Protein AF-A0A3E2D6Q9-F1 (afdb_monomer)

Mean predicted aligned error: 9.8 Å

Foldseek 3Di:
DDDDDDDDDDPPPPPVVVVVCPVVVLVVLLLVLQLVLLVVQDPDPVSSVLLNVQAAAAPVVDDPVPHDLSSQQRHWYWLVNLLVAQDLPRSSLVSLLVCLVVVVVVVVVVVVVVVVVVPDDDDQDSLNSLLLSLLVLLLQNLAPPRRTGGSNSLNSLLVLCLVFVQSLLLSVLSQLPSVCPPDDSVRSSCSSPDHDDPVSVVVSVVSVVVSLPPPPDQRPVVSLSSVLSSLSSSLSSCVVPVSSNVSSVVSSLVSCVSNVVDDPVVVPD

Structure (mmCIF, N/CA/C/O backbone):
data_AF-A0A3E2D6Q9-F1
#
_entry.id   AF-A0A3E2D6Q9-F1
#
loop_
_atom_site.group_PDB
_atom_site.id
_atom_site.type_symbol
_atom_site.label_atom_id
_atom_site.label_alt_id
_atom_site.label_comp_id
_atom_site.label_asym_id
_atom_site.label_entity_id
_atom_site.label_seq_id
_atom_site.pdbx_PDB_ins_code
_atom_site.Cartn_x
_atom_site.Cartn_y
_atom_site.Cartn_z
_atom_site.occupancy
_atom_site.B_iso_or_equiv
_atom_site.auth_seq_id
_atom_site.auth_comp_id
_atom_site.auth_asym_id
_atom_site.auth_atom_id
_atom_site.pdbx_PDB_model_num
ATOM 1 N N . MET A 1 1 ? 51.116 43.704 19.777 1.00 36.22 1 MET A N 1
ATOM 2 C CA . MET A 1 1 ? 49.953 43.153 19.053 1.00 36.22 1 MET A CA 1
ATOM 3 C C . MET A 1 1 ? 50.420 41.912 18.298 1.00 36.22 1 MET A C 1
ATOM 5 O O . MET A 1 1 ? 51.112 42.046 17.300 1.00 36.22 1 MET A O 1
ATOM 9 N N . LYS A 1 2 ? 50.178 40.716 18.846 1.00 28.53 2 LYS A N 1
ATOM 10 C CA . LYS A 1 2 ? 50.465 39.428 18.197 1.00 28.53 2 LYS A CA 1
ATOM 11 C C . LYS A 1 2 ? 49.167 38.630 18.225 1.00 28.53 2 LYS A C 1
ATOM 13 O O . LYS A 1 2 ? 48.655 38.334 19.298 1.00 28.53 2 LYS A O 1
ATOM 18 N N . THR A 1 3 ? 48.611 38.402 17.047 1.00 27.58 3 THR A N 1
ATOM 19 C CA . THR A 1 3 ? 47.376 37.662 16.801 1.00 27.58 3 THR A CA 1
ATOM 20 C C . THR A 1 3 ? 47.630 36.165 16.955 1.00 27.58 3 THR A C 1
ATOM 22 O O . THR A 1 3 ? 48.522 35.607 16.318 1.00 27.58 3 THR A O 1
ATOM 25 N N . LEU A 1 4 ? 46.843 35.523 17.818 1.00 29.78 4 LEU A N 1
ATOM 26 C CA . LEU A 1 4 ? 46.707 34.071 17.896 1.00 29.78 4 LEU A CA 1
ATOM 27 C C . LEU A 1 4 ? 45.942 33.599 16.651 1.00 29.78 4 LEU A C 1
ATOM 29 O O . LEU A 1 4 ? 44.787 33.972 16.456 1.00 29.78 4 LEU A O 1
ATOM 33 N N . LYS A 1 5 ? 46.594 32.805 15.795 1.00 30.52 5 LYS A N 1
ATOM 34 C CA . LYS A 1 5 ? 45.915 31.989 14.784 1.00 30.52 5 LYS A CA 1
ATOM 35 C C . LYS A 1 5 ? 45.401 30.734 15.487 1.00 30.52 5 LYS A C 1
ATOM 37 O O . LYS A 1 5 ? 46.201 29.906 15.906 1.00 30.52 5 LYS A O 1
ATOM 42 N N . ASN A 1 6 ? 44.083 30.621 15.630 1.00 30.83 6 ASN A N 1
ATOM 43 C CA . ASN A 1 6 ? 43.434 29.349 15.923 1.00 30.83 6 ASN A CA 1
ATOM 44 C C . ASN A 1 6 ? 43.491 28.495 14.654 1.00 30.83 6 ASN A C 1
ATOM 46 O O . ASN A 1 6 ? 42.846 28.816 13.658 1.00 30.83 6 ASN A O 1
ATOM 50 N N . GLU A 1 7 ? 44.274 27.425 14.692 1.00 32.22 7 GLU A N 1
ATOM 51 C CA . GLU A 1 7 ? 44.154 26.317 13.752 1.00 32.22 7 GLU A CA 1
ATOM 52 C C . GLU A 1 7 ? 42.929 25.497 14.169 1.00 32.22 7 GLU A C 1
ATOM 54 O O . GLU A 1 7 ? 42.947 24.791 15.180 1.00 32.22 7 GLU A O 1
ATOM 59 N N . SER A 1 8 ? 41.829 25.618 13.422 1.00 33.72 8 SER A N 1
ATOM 60 C CA . SER A 1 8 ? 40.736 24.655 13.515 1.00 33.72 8 SER A CA 1
ATOM 61 C C . SER A 1 8 ? 41.238 23.340 12.929 1.00 33.72 8 SER A C 1
ATOM 63 O O . SER A 1 8 ? 41.411 23.224 11.714 1.00 33.72 8 SER A O 1
ATOM 65 N N . LYS A 1 9 ? 41.496 22.354 13.791 1.00 34.59 9 LYS A N 1
ATOM 66 C CA . LYS A 1 9 ? 41.638 20.963 13.363 1.00 34.59 9 LYS A CA 1
ATOM 67 C C . LYS A 1 9 ? 40.377 20.592 12.588 1.00 34.59 9 LYS A C 1
ATOM 69 O O . LYS A 1 9 ? 39.285 20.638 13.151 1.00 34.59 9 LYS A O 1
ATOM 74 N N . GLY A 1 10 ? 40.548 20.285 11.304 1.00 30.31 10 GLY A N 1
ATOM 75 C CA . GLY A 1 10 ? 39.507 19.690 10.483 1.00 30.31 10 GLY A CA 1
ATOM 76 C C . GLY A 1 10 ? 39.010 18.437 11.186 1.00 30.31 10 GLY A C 1
ATOM 77 O O . GLY A 1 10 ? 39.781 17.517 11.451 1.00 30.31 10 GLY A O 1
ATOM 78 N N . CYS A 1 11 ? 37.741 18.457 11.570 1.00 29.69 11 CYS A N 1
ATOM 79 C CA . CYS A 1 11 ? 37.035 17.253 11.942 1.00 29.69 11 CYS A CA 1
ATOM 80 C C . CYS A 1 11 ? 36.718 16.566 10.613 1.00 29.69 11 CYS A C 1
ATOM 82 O O . CYS A 1 11 ? 35.805 16.986 9.906 1.00 29.69 11 CYS A O 1
ATOM 84 N N . GLU A 1 12 ? 37.547 15.600 10.219 1.00 34.47 12 GLU A N 1
ATOM 85 C CA . GLU A 1 12 ? 37.139 14.593 9.244 1.00 34.47 12 GLU A CA 1
ATOM 86 C C . GLU A 1 12 ? 35.968 13.847 9.884 1.00 34.47 12 GLU A C 1
ATOM 88 O O . GLU A 1 12 ? 36.144 13.004 10.765 1.00 34.47 12 GLU A O 1
ATOM 93 N N . ILE A 1 13 ? 34.753 14.257 9.521 1.00 38.53 13 ILE A N 1
ATOM 94 C CA . ILE A 1 13 ? 33.547 13.505 9.830 1.00 38.53 13 ILE A CA 1
ATOM 95 C C . ILE A 1 13 ? 33.666 12.237 8.992 1.00 38.53 13 ILE A C 1
ATOM 97 O O . ILE A 1 13 ? 33.524 12.271 7.773 1.00 38.53 13 ILE A O 1
ATOM 101 N N . ASN A 1 14 ? 34.018 11.138 9.652 1.00 31.75 14 ASN A N 1
ATOM 102 C CA . ASN A 1 14 ? 33.988 9.811 9.065 1.00 31.75 14 ASN A CA 1
ATOM 103 C C . ASN A 1 14 ? 32.571 9.556 8.522 1.00 31.75 14 ASN A C 1
ATOM 105 O O . ASN A 1 14 ? 31.624 9.414 9.295 1.00 31.75 14 ASN A O 1
ATOM 109 N N . GLU A 1 15 ? 32.436 9.464 7.198 1.00 36.34 15 GLU A N 1
ATOM 110 C CA . GLU A 1 15 ? 31.195 9.137 6.470 1.00 36.34 15 GLU A CA 1
ATOM 111 C C . GLU A 1 15 ? 30.591 7.773 6.865 1.00 36.34 15 GLU A C 1
ATOM 113 O O . GLU A 1 15 ? 29.492 7.419 6.450 1.00 36.34 15 GLU A O 1
ATOM 118 N N . THR A 1 16 ? 31.267 7.005 7.720 1.00 35.03 16 THR A N 1
ATOM 119 C CA . THR A 1 16 ? 30.798 5.720 8.238 1.00 35.03 16 THR A CA 1
ATOM 120 C C . THR A 1 16 ? 29.770 5.817 9.369 1.00 35.03 16 THR A C 1
ATOM 122 O O . THR A 1 16 ? 29.144 4.805 9.657 1.00 35.03 16 THR A O 1
ATOM 125 N N . GLN A 1 17 ? 29.525 6.988 9.975 1.00 29.48 17 GLN A N 1
ATOM 126 C CA . GLN A 1 17 ? 28.432 7.156 10.956 1.00 29.48 17 GLN A CA 1
ATOM 127 C C . GLN A 1 17 ? 27.068 7.498 10.330 1.00 29.48 17 GLN A C 1
ATOM 129 O O . GLN A 1 17 ? 26.053 7.417 11.011 1.00 29.48 17 GLN A O 1
ATOM 134 N N . PHE A 1 18 ? 27.013 7.840 9.039 1.00 30.62 18 PHE A N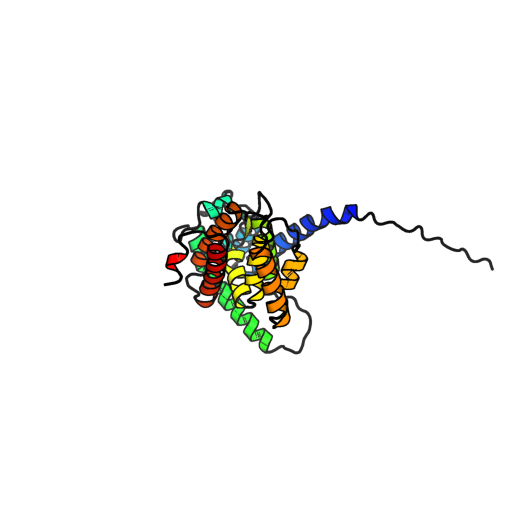 1
ATOM 135 C CA . PHE A 1 18 ? 25.779 8.302 8.385 1.00 30.62 18 PHE A CA 1
ATOM 136 C C . PHE A 1 18 ? 24.824 7.173 7.956 1.00 30.62 18 PHE A C 1
ATOM 138 O O . PHE A 1 18 ? 23.679 7.437 7.595 1.00 30.62 18 PHE A O 1
ATOM 145 N N . PHE A 1 19 ? 25.280 5.917 7.972 1.00 32.12 19 PHE A N 1
ATOM 146 C CA . PHE A 1 19 ? 24.473 4.774 7.534 1.00 32.12 19 PHE A CA 1
ATOM 147 C C . PHE A 1 19 ? 23.633 4.142 8.655 1.00 32.12 19 PHE A C 1
ATOM 149 O O . PHE A 1 19 ? 22.646 3.483 8.345 1.00 32.12 19 PHE A O 1
ATOM 156 N N . GLU A 1 20 ? 23.964 4.362 9.933 1.00 36.53 20 GLU A N 1
ATOM 157 C CA . GLU A 1 20 ? 23.196 3.808 11.065 1.00 36.53 20 GLU A CA 1
ATOM 158 C C . GLU A 1 20 ? 21.966 4.663 11.445 1.00 36.53 20 GLU A C 1
ATOM 160 O O . GLU A 1 20 ? 21.019 4.135 12.023 1.00 36.53 20 GLU A O 1
ATOM 165 N N . ASP A 1 21 ? 21.922 5.951 11.075 1.00 53.88 21 ASP A N 1
ATOM 166 C CA . ASP A 1 21 ? 20.859 6.879 11.516 1.00 53.88 21 ASP A CA 1
ATOM 167 C C . ASP A 1 21 ? 19.570 6.803 10.671 1.00 53.88 21 ASP A C 1
ATOM 169 O O . ASP A 1 21 ? 18.472 7.048 11.171 1.00 53.88 21 ASP A O 1
ATOM 173 N N . LYS A 1 22 ? 19.655 6.387 9.397 1.00 64.25 22 LYS A N 1
ATOM 174 C CA . LYS A 1 22 ? 18.489 6.377 8.487 1.00 64.25 22 LYS A CA 1
ATOM 175 C C . LYS A 1 22 ? 17.401 5.380 8.890 1.00 64.25 22 LYS A C 1
ATOM 177 O O . LYS A 1 22 ? 16.215 5.656 8.706 1.00 64.25 22 LYS A O 1
ATOM 182 N N . ASP A 1 23 ? 17.780 4.226 9.440 1.00 67.62 23 ASP A N 1
ATOM 183 C CA . ASP A 1 23 ? 16.809 3.242 9.931 1.00 67.62 23 ASP A CA 1
ATOM 184 C C . ASP A 1 23 ? 16.104 3.745 11.206 1.00 67.62 23 ASP A C 1
ATOM 186 O O . ASP A 1 23 ? 14.900 3.523 11.370 1.00 67.62 23 ASP A O 1
ATOM 190 N N . HIS A 1 24 ? 16.812 4.478 12.077 1.00 70.50 24 HIS A N 1
ATOM 191 C CA . HIS A 1 24 ? 16.209 5.106 13.253 1.00 70.50 24 HIS A CA 1
ATOM 192 C C . HIS A 1 24 ? 15.257 6.242 12.854 1.00 70.50 24 HIS A C 1
ATOM 194 O O . HIS A 1 24 ? 14.133 6.305 13.363 1.00 70.50 24 HIS A O 1
ATOM 200 N N . GLU A 1 25 ? 15.663 7.123 11.940 1.00 71.44 25 GLU A N 1
ATOM 201 C CA . GLU A 1 25 ? 14.811 8.199 11.423 1.00 71.44 25 GLU A CA 1
ATOM 202 C C . GLU A 1 25 ? 13.531 7.644 10.789 1.00 71.44 25 GLU A C 1
ATOM 204 O O . GLU A 1 25 ? 12.433 8.114 11.095 1.00 71.44 25 GLU A O 1
ATOM 209 N N . TYR A 1 26 ? 13.655 6.588 9.979 1.00 77.69 26 TYR A N 1
ATOM 210 C CA . TYR A 1 26 ? 12.513 5.885 9.403 1.00 77.69 26 TYR A CA 1
ATOM 211 C C . TYR A 1 26 ? 11.579 5.309 10.476 1.00 77.69 26 TYR A C 1
ATOM 213 O O . TYR A 1 26 ? 10.370 5.520 10.397 1.00 77.69 26 TYR A O 1
ATOM 221 N N . SER A 1 27 ? 12.118 4.608 11.482 1.00 78.62 27 SER A N 1
ATOM 222 C CA . SER A 1 27 ? 11.307 4.030 12.564 1.00 78.62 27 SER A CA 1
ATOM 223 C C . SER A 1 27 ? 10.528 5.112 13.309 1.00 78.62 27 SER A C 1
ATOM 225 O O . SER A 1 27 ? 9.321 4.987 13.501 1.00 78.62 27 SER A O 1
ATOM 227 N N . THR A 1 28 ? 11.193 6.218 13.653 1.00 80.69 28 THR A N 1
ATOM 228 C CA . THR A 1 28 ? 10.563 7.356 14.335 1.00 80.69 28 THR A CA 1
ATOM 229 C C . THR A 1 28 ? 9.468 7.987 13.473 1.00 80.69 28 THR A C 1
ATOM 231 O O . THR A 1 28 ? 8.377 8.281 13.962 1.00 80.69 28 THR A O 1
ATOM 234 N N . PHE A 1 29 ? 9.725 8.186 12.177 1.00 83.56 29 PHE A N 1
ATOM 235 C CA . PHE A 1 29 ? 8.743 8.761 11.258 1.00 83.56 29 PHE A CA 1
ATOM 236 C C . PHE A 1 29 ? 7.527 7.840 11.067 1.00 83.56 29 PHE A C 1
ATOM 238 O O . PHE A 1 29 ? 6.388 8.314 11.099 1.00 83.56 29 PHE A O 1
ATOM 245 N N . LYS A 1 30 ? 7.744 6.521 10.984 1.00 86.19 30 LYS A N 1
ATOM 246 C CA . LYS A 1 30 ? 6.675 5.516 10.935 1.00 86.19 30 LYS A CA 1
ATOM 247 C C . LYS A 1 30 ? 5.820 5.540 12.202 1.00 86.19 30 LYS A C 1
ATOM 249 O O . LYS A 1 30 ? 4.596 5.582 12.111 1.00 86.19 30 LYS A O 1
ATOM 254 N N . GLU A 1 31 ? 6.441 5.564 13.380 1.00 85.81 31 GLU A N 1
ATOM 255 C CA . GLU A 1 31 ? 5.738 5.643 14.667 1.00 85.81 31 GLU A CA 1
ATOM 256 C C . GLU A 1 31 ? 4.876 6.907 14.774 1.00 85.81 31 GLU A C 1
ATOM 258 O O . GLU A 1 31 ? 3.694 6.825 15.116 1.00 85.81 31 GLU A O 1
ATOM 263 N N . MET A 1 32 ? 5.432 8.070 14.421 1.00 85.69 32 MET A N 1
ATOM 264 C CA . MET A 1 32 ? 4.680 9.327 14.406 1.00 85.69 32 MET A CA 1
ATOM 265 C C . MET A 1 32 ? 3.517 9.287 13.412 1.00 85.69 32 MET A C 1
ATOM 267 O O . MET A 1 32 ? 2.417 9.724 13.748 1.00 85.69 32 MET A O 1
ATOM 271 N N . THR A 1 33 ? 3.728 8.722 12.220 1.00 86.44 33 THR A N 1
ATOM 272 C CA . THR A 1 33 ? 2.674 8.569 11.207 1.00 86.44 33 THR A CA 1
ATOM 273 C C . THR A 1 33 ? 1.563 7.641 11.699 1.00 86.44 33 THR A C 1
ATOM 275 O O . THR A 1 33 ? 0.387 7.949 11.525 1.00 86.44 33 THR A O 1
ATOM 278 N N . ASN A 1 34 ? 1.899 6.552 12.395 1.00 87.19 34 ASN A N 1
ATOM 279 C CA . ASN A 1 34 ? 0.911 5.641 12.973 1.00 87.19 34 ASN A CA 1
ATOM 280 C C . ASN A 1 34 ? 0.081 6.313 14.082 1.00 87.19 34 ASN A C 1
ATOM 282 O O . ASN A 1 34 ? -1.137 6.147 14.130 1.00 87.19 34 ASN A O 1
ATOM 286 N N . LEU A 1 35 ? 0.712 7.101 14.959 1.00 84.81 35 LEU A N 1
ATOM 287 C CA . LEU A 1 35 ? -0.001 7.877 15.984 1.00 84.81 35 LEU A CA 1
ATOM 288 C C . LEU A 1 35 ? -0.893 8.957 15.361 1.00 84.81 35 LEU A C 1
ATOM 290 O O . LEU A 1 35 ? -2.018 9.186 15.810 1.00 84.81 35 LEU A O 1
ATOM 294 N N . TYR A 1 36 ? -0.413 9.594 14.295 1.00 83.81 36 TYR A N 1
ATOM 295 C CA . TYR A 1 36 ? -1.195 10.557 13.537 1.00 83.81 36 TYR A CA 1
ATOM 296 C C . TYR A 1 36 ? -2.405 9.900 12.858 1.00 83.81 36 TYR A C 1
ATOM 298 O O . TYR A 1 36 ? -3.519 10.408 12.987 1.00 83.81 36 TYR A O 1
ATOM 306 N N . ALA A 1 37 ? -2.234 8.727 12.245 1.00 81.94 37 ALA A N 1
ATOM 307 C CA . ALA A 1 37 ? -3.335 7.922 11.717 1.00 81.94 37 ALA A CA 1
ATOM 308 C C . ALA A 1 37 ? -4.369 7.606 12.794 1.00 81.94 37 ALA A C 1
ATOM 310 O O . ALA A 1 37 ? -5.553 7.863 12.589 1.00 81.94 37 ALA A O 1
ATOM 311 N N . ALA A 1 38 ? -3.930 7.140 13.968 1.00 81.62 38 ALA A N 1
ATOM 312 C CA . ALA A 1 38 ? -4.824 6.905 15.096 1.00 81.62 38 ALA A CA 1
ATOM 313 C C . ALA A 1 38 ? -5.657 8.161 15.405 1.00 81.62 38 ALA A C 1
ATOM 315 O O . ALA A 1 38 ? -6.879 8.087 15.474 1.00 81.62 38 ALA A O 1
ATOM 316 N N . SER A 1 39 ? -5.033 9.340 15.483 1.00 79.50 39 SER A N 1
ATOM 317 C CA . SER A 1 39 ? -5.762 10.594 15.729 1.00 79.50 39 SER A CA 1
ATOM 318 C C . SER A 1 39 ? -6.780 10.969 14.644 1.00 79.50 39 SER A C 1
ATOM 320 O O . SER A 1 39 ? -7.790 11.592 14.959 1.00 79.50 39 SER A O 1
ATOM 322 N N . MET A 1 40 ? -6.538 10.598 13.381 1.00 77.38 40 MET A N 1
ATOM 323 C CA . MET A 1 40 ? -7.418 10.950 12.261 1.00 77.38 40 MET A CA 1
ATOM 324 C C . MET A 1 40 ? -8.621 10.020 12.121 1.00 77.38 40 MET A C 1
ATOM 326 O O . MET A 1 40 ? -9.632 10.424 11.544 1.00 77.38 40 MET A O 1
ATOM 330 N N . ILE A 1 41 ? -8.490 8.779 12.584 1.00 77.88 41 ILE A N 1
ATOM 331 C CA . ILE A 1 41 ? -9.490 7.719 12.405 1.00 77.88 41 ILE A CA 1
ATOM 332 C C . ILE A 1 41 ? -10.443 7.652 13.602 1.00 77.88 41 ILE A C 1
ATOM 334 O O . ILE A 1 41 ? -11.592 7.249 13.460 1.00 77.88 41 ILE A O 1
ATOM 338 N N . CYS A 1 42 ? -9.983 8.054 14.785 1.00 75.44 42 CYS A N 1
ATOM 339 C CA . CYS A 1 42 ? -10.756 7.880 16.006 1.00 75.44 42 CYS A CA 1
ATOM 340 C C . CYS A 1 42 ? -11.907 8.874 16.122 1.00 75.44 42 CYS A C 1
ATOM 342 O O . CYS A 1 42 ? -11.720 10.090 16.054 1.00 75.44 42 CYS A O 1
ATOM 344 N N . ASN A 1 43 ? -13.087 8.342 16.419 1.00 69.38 43 ASN A N 1
ATOM 345 C CA . ASN A 1 43 ? -14.290 9.113 16.704 1.00 69.38 43 ASN A CA 1
ATOM 346 C C . ASN A 1 43 ? -14.423 9.439 18.199 1.00 69.38 43 ASN A C 1
ATOM 348 O O . ASN A 1 43 ? -15.211 10.304 18.587 1.00 69.38 43 ASN A O 1
ATOM 352 N N . ASN A 1 44 ? -13.660 8.753 19.055 1.00 77.25 44 ASN A N 1
ATOM 353 C CA . ASN A 1 44 ? -13.627 8.973 20.497 1.00 77.25 44 ASN A CA 1
ATOM 354 C C . ASN A 1 44 ? -12.252 8.639 21.110 1.00 77.25 44 ASN A C 1
ATOM 356 O O . ASN A 1 44 ? -11.347 8.111 20.463 1.00 77.25 44 ASN A O 1
ATOM 360 N N . SER A 1 45 ? -12.090 8.964 22.395 1.00 73.81 45 SER A N 1
ATOM 361 C CA . SER A 1 45 ? -10.838 8.752 23.127 1.00 73.81 45 SER A CA 1
ATOM 362 C C . SER A 1 45 ? -10.500 7.280 23.387 1.00 73.81 45 SER A C 1
ATOM 364 O O . SER A 1 45 ? -9.326 6.961 23.563 1.00 73.81 45 SER A O 1
ATOM 366 N N . GLU A 1 46 ? -11.500 6.395 23.450 1.00 79.31 46 GLU A N 1
ATOM 367 C CA . GLU A 1 46 ? -11.289 4.963 23.705 1.00 79.31 46 GLU A CA 1
ATOM 368 C C . GLU A 1 46 ? -10.684 4.276 22.476 1.00 79.31 46 GLU A C 1
ATOM 370 O O . GLU A 1 46 ? -9.700 3.546 22.602 1.00 79.31 46 GLU A O 1
ATOM 375 N N . GLU A 1 47 ? -11.194 4.594 21.284 1.00 81.50 47 GLU A N 1
ATOM 376 C CA . GLU A 1 47 ? -10.622 4.179 20.001 1.00 81.50 47 GLU A CA 1
ATOM 377 C C . GLU A 1 47 ? -9.184 4.674 19.859 1.00 81.50 47 GLU A C 1
ATOM 379 O O . GLU A 1 47 ? -8.288 3.884 19.563 1.00 81.50 47 GLU A O 1
ATOM 384 N N . TYR A 1 48 ? -8.927 5.947 20.176 1.00 84.12 48 TYR A N 1
ATOM 385 C CA . TYR A 1 48 ? -7.580 6.517 20.081 1.00 84.12 48 TYR A CA 1
ATOM 386 C C . TYR A 1 48 ? -6.583 5.797 20.977 1.00 84.12 48 TYR A C 1
ATOM 388 O O . TYR A 1 48 ? -5.468 5.477 20.550 1.00 84.12 48 TYR A O 1
ATOM 396 N N . PHE A 1 49 ? -6.985 5.505 22.213 1.00 84.38 49 PHE A N 1
ATOM 397 C CA . PHE A 1 49 ? -6.154 4.751 23.134 1.00 84.38 49 PHE A CA 1
ATOM 398 C C . PHE A 1 49 ? -5.893 3.331 22.615 1.00 84.38 49 PHE A C 1
ATOM 400 O O . PHE A 1 49 ? -4.739 2.903 22.577 1.00 84.38 49 PHE A O 1
ATOM 407 N N . ALA A 1 50 ? -6.932 2.627 22.155 1.00 86.06 50 ALA A N 1
ATOM 408 C CA . ALA A 1 50 ? -6.797 1.280 21.607 1.00 86.06 50 ALA A CA 1
ATOM 409 C C . ALA A 1 50 ? -5.851 1.246 20.396 1.00 86.06 50 ALA A C 1
ATOM 411 O O . ALA A 1 50 ? -4.912 0.449 20.378 1.00 86.06 50 ALA A O 1
ATOM 412 N N . MET A 1 51 ? -6.033 2.153 19.432 1.00 87.25 51 MET A N 1
ATOM 413 C CA . MET A 1 51 ? -5.171 2.289 18.255 1.00 87.25 51 MET A CA 1
ATOM 414 C C . MET A 1 51 ? -3.725 2.603 18.638 1.00 87.25 51 MET A C 1
ATOM 416 O O . MET A 1 51 ? -2.810 1.934 18.168 1.00 87.25 51 MET A O 1
ATOM 420 N N . SER A 1 52 ? -3.508 3.551 19.551 1.00 86.38 52 SER A N 1
ATOM 421 C CA . SER A 1 52 ? -2.164 3.901 20.031 1.00 86.38 52 SER A CA 1
ATOM 422 C C . SER A 1 52 ? -1.473 2.720 20.725 1.00 86.38 52 SER A C 1
ATOM 424 O O . SER A 1 52 ? -0.263 2.549 20.609 1.00 86.38 52 SER A O 1
ATOM 426 N N . CYS A 1 53 ? -2.230 1.869 21.427 1.00 86.75 53 CYS A N 1
ATOM 427 C CA . CYS A 1 53 ? -1.707 0.667 22.077 1.00 86.75 53 CYS A CA 1
ATOM 428 C C . CYS A 1 53 ? -1.360 -0.469 21.107 1.00 86.75 53 CYS A C 1
ATOM 430 O O . CYS A 1 53 ? -0.632 -1.390 21.503 1.00 86.75 53 CYS A O 1
ATOM 432 N N . VAL A 1 54 ? -1.900 -0.463 19.887 1.00 89.88 54 VAL A N 1
ATOM 433 C CA . VAL A 1 54 ? -1.624 -1.497 18.879 1.00 89.88 54 VAL A CA 1
ATOM 434 C C . VAL A 1 54 ? -0.765 -1.014 17.716 1.00 89.88 54 VAL A C 1
ATOM 436 O O . VAL A 1 54 ? -0.245 -1.852 16.988 1.00 89.88 54 VAL A O 1
ATOM 439 N N . ALA A 1 55 ? -0.577 0.296 17.562 1.00 88.75 55 ALA A N 1
ATOM 440 C CA . ALA A 1 55 ? 0.246 0.894 16.521 1.00 88.75 55 ALA A CA 1
ATOM 441 C C . ALA A 1 55 ? 1.626 0.219 16.429 1.00 88.75 55 ALA A C 1
ATOM 443 O O . ALA A 1 55 ? 2.331 0.080 17.430 1.00 88.75 55 ALA A O 1
ATOM 444 N N . GLY A 1 56 ? 1.995 -0.230 15.226 1.00 85.25 56 GLY A N 1
ATOM 445 C CA . GLY A 1 56 ? 3.271 -0.912 14.968 1.00 85.25 56 GLY A CA 1
ATOM 446 C C . GLY A 1 56 ? 3.374 -2.345 15.512 1.00 85.25 56 GLY A C 1
ATOM 447 O O . GLY A 1 56 ? 4.414 -2.985 15.367 1.00 85.25 56 GLY A O 1
ATOM 448 N N . LYS A 1 57 ? 2.321 -2.900 16.129 1.00 92.38 57 LYS A N 1
ATOM 449 C CA . LYS A 1 57 ? 2.270 -4.339 16.423 1.00 92.38 57 LYS A CA 1
ATOM 450 C C . LYS A 1 57 ? 1.946 -5.108 15.155 1.00 92.38 57 LYS A C 1
ATOM 452 O O . LYS A 1 57 ? 1.127 -4.669 14.351 1.00 92.38 57 LYS A O 1
ATOM 457 N N . THR A 1 58 ? 2.553 -6.285 15.013 1.00 93.38 58 THR A N 1
ATOM 458 C CA . THR A 1 58 ? 2.215 -7.161 13.895 1.00 93.38 58 THR A CA 1
ATOM 459 C C . THR A 1 58 ? 0.812 -7.725 14.063 1.00 93.38 58 THR A C 1
ATOM 461 O O . THR A 1 58 ? 0.390 -8.051 15.178 1.00 93.38 58 THR A O 1
ATOM 464 N N . ILE A 1 59 ? 0.102 -7.848 12.950 1.00 93.31 59 ILE A N 1
ATOM 465 C CA . ILE A 1 59 ? -1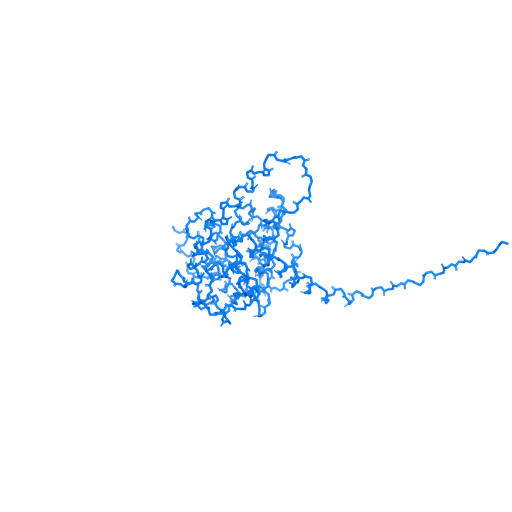.276 -8.324 12.886 1.00 93.31 59 ILE A CA 1
ATOM 466 C C . ILE A 1 59 ? -1.483 -9.675 13.586 1.00 93.31 59 ILE A C 1
ATOM 468 O O . ILE A 1 59 ? -2.491 -9.863 14.262 1.00 93.31 59 ILE A O 1
ATOM 472 N N . GLU A 1 60 ? -0.509 -10.590 13.530 1.00 90.62 60 GLU A N 1
ATOM 473 C CA . GLU A 1 60 ? -0.636 -11.911 14.161 1.00 90.62 60 GLU A CA 1
ATOM 474 C C . GLU A 1 60 ? -0.584 -11.859 15.697 1.00 90.62 60 GLU A C 1
ATOM 476 O O . GLU A 1 60 ? -0.960 -12.820 16.367 1.00 90.62 60 GLU A O 1
ATOM 481 N N . LYS A 1 61 ? -0.096 -10.754 16.276 1.00 89.88 61 LYS A N 1
ATOM 482 C CA . LYS A 1 61 ? 0.060 -10.579 17.730 1.00 89.88 61 LYS A CA 1
ATOM 483 C C . LYS A 1 61 ? -1.135 -9.889 18.381 1.00 89.88 61 LYS A C 1
ATOM 485 O O . LYS A 1 61 ? -1.088 -9.610 19.582 1.00 89.88 61 LYS A O 1
ATOM 490 N N . VAL A 1 62 ? -2.172 -9.573 17.610 1.00 87.81 62 VAL A N 1
ATOM 491 C CA . VAL A 1 62 ? -3.308 -8.776 18.068 1.00 87.81 62 VAL A CA 1
ATOM 492 C C . VAL A 1 62 ? -4.601 -9.570 17.917 1.00 87.81 62 VAL A C 1
ATOM 494 O O . VAL A 1 62 ? -4.907 -10.103 16.857 1.00 87.81 62 VAL A O 1
ATOM 497 N N . ASP A 1 63 ? -5.367 -9.654 19.006 1.00 83.69 63 ASP A N 1
ATOM 498 C CA . ASP A 1 63 ? -6.681 -10.294 19.013 1.00 83.69 63 ASP A CA 1
ATOM 499 C C . ASP A 1 63 ? -7.762 -9.298 18.576 1.00 83.69 63 ASP A C 1
ATOM 501 O O . ASP A 1 63 ? -8.167 -8.418 19.339 1.00 83.69 63 ASP A O 1
ATOM 505 N N . PHE A 1 64 ? -8.239 -9.468 17.343 1.00 74.44 64 PHE A N 1
ATOM 506 C CA . PHE A 1 64 ? -9.257 -8.622 16.718 1.00 74.44 64 PHE A CA 1
ATOM 507 C C . PHE A 1 64 ? -10.621 -8.649 17.404 1.00 74.44 64 PHE A C 1
ATOM 509 O O . PHE A 1 64 ? -11.418 -7.742 17.193 1.00 74.44 64 PHE A O 1
ATOM 516 N N . ASN A 1 65 ? -10.911 -9.655 18.231 1.00 76.19 65 ASN A N 1
ATOM 517 C CA . ASN A 1 65 ? -12.234 -9.776 18.847 1.00 76.19 65 ASN A CA 1
ATOM 518 C C . ASN A 1 65 ? -12.485 -8.738 19.948 1.00 76.19 65 ASN A C 1
ATOM 520 O O . ASN A 1 65 ? -13.627 -8.549 20.360 1.00 76.19 65 ASN A O 1
ATOM 524 N N . ASN A 1 66 ? -11.427 -8.091 20.442 1.00 77.75 66 ASN A N 1
ATOM 525 C CA . ASN A 1 66 ? -11.469 -7.232 21.623 1.00 77.75 66 ASN A CA 1
ATOM 526 C C . ASN A 1 66 ? -11.002 -5.795 21.347 1.00 77.75 66 ASN A C 1
ATOM 528 O O . ASN A 1 66 ? -10.738 -5.048 22.290 1.00 77.75 66 ASN A O 1
ATOM 532 N N . ILE A 1 67 ? -10.875 -5.408 20.076 1.00 82.62 67 ILE A N 1
ATOM 533 C CA . ILE A 1 67 ? -10.407 -4.078 19.672 1.00 82.62 67 ILE A CA 1
ATOM 534 C C . ILE A 1 67 ? -11.331 -3.456 18.615 1.00 82.62 67 ILE A C 1
ATOM 536 O O . ILE A 1 67 ? -11.962 -4.191 17.854 1.00 82.62 67 ILE A O 1
ATOM 540 N N . PRO A 1 68 ? -11.420 -2.115 18.549 1.00 88.25 68 PRO A N 1
ATOM 541 C CA . PRO A 1 68 ? -12.120 -1.421 17.472 1.00 88.25 68 PRO A CA 1
ATOM 542 C C . PRO A 1 68 ? -11.590 -1.827 16.094 1.00 88.25 68 PRO A C 1
ATOM 544 O O . PRO A 1 68 ? -10.391 -2.063 15.929 1.00 88.25 68 PRO A O 1
ATOM 547 N N . LYS A 1 69 ? -12.464 -1.876 15.085 1.00 86.62 69 LYS A N 1
ATOM 548 C CA . LYS A 1 69 ? -12.073 -2.248 13.715 1.00 86.62 69 LYS A CA 1
ATOM 549 C C . LYS A 1 69 ? -11.033 -1.284 13.142 1.00 86.62 69 LYS A C 1
ATOM 551 O O . LYS A 1 69 ? -10.166 -1.708 12.391 1.00 86.62 69 LYS A O 1
ATOM 556 N N . GLU A 1 70 ? -11.078 -0.019 13.551 1.00 89.31 70 GLU A N 1
ATOM 557 C CA . GLU A 1 70 ? -10.195 1.084 13.171 1.00 89.31 70 GLU A CA 1
ATOM 558 C C . GLU A 1 70 ? -8.725 0.762 13.456 1.00 89.31 70 GLU A C 1
ATOM 560 O O . GLU A 1 70 ? -7.838 1.159 12.700 1.00 89.31 70 GLU A O 1
ATOM 565 N N . CYS A 1 71 ? -8.462 -0.036 14.496 1.00 91.12 71 CYS A N 1
ATOM 566 C CA . CYS A 1 71 ? -7.129 -0.492 14.863 1.00 91.12 71 CYS A CA 1
ATOM 567 C C . CYS A 1 71 ? -6.384 -1.188 13.722 1.00 91.12 71 CYS A C 1
ATOM 569 O O . CYS A 1 71 ? -5.159 -1.092 13.686 1.00 91.12 71 CYS A O 1
ATOM 571 N N . ILE A 1 72 ? -7.082 -1.826 12.770 1.00 92.06 72 ILE A N 1
ATOM 572 C CA . ILE A 1 72 ? -6.426 -2.472 11.625 1.00 92.06 72 ILE A CA 1
ATOM 573 C C . ILE A 1 72 ? -5.573 -1.498 10.810 1.00 92.06 72 ILE A C 1
ATOM 575 O O . ILE A 1 72 ? -4.542 -1.889 10.270 1.00 92.06 72 ILE A O 1
ATOM 579 N N . ALA A 1 73 ? -5.961 -0.222 10.758 1.00 92.38 73 ALA A N 1
ATOM 580 C CA . ALA A 1 73 ? -5.286 0.779 9.948 1.00 92.38 73 ALA A CA 1
ATOM 581 C C . ALA A 1 73 ? -3.855 1.072 10.420 1.00 92.38 73 ALA A C 1
ATOM 583 O O . ALA A 1 73 ? -3.067 1.565 9.626 1.00 92.38 73 ALA A O 1
ATOM 584 N N . VAL A 1 74 ? -3.502 0.772 11.676 1.00 93.50 74 VAL A N 1
ATOM 585 C CA . VAL A 1 74 ? -2.181 1.082 12.264 1.00 93.50 74 VAL A CA 1
ATOM 586 C C . VAL A 1 74 ? -1.367 -0.160 12.638 1.00 93.50 74 VAL A C 1
ATOM 588 O O . VAL A 1 74 ? -0.315 -0.044 13.274 1.00 93.50 74 VAL A O 1
ATOM 591 N N . LEU A 1 75 ? -1.850 -1.348 12.267 1.00 94.31 75 LEU A N 1
ATOM 592 C CA . LEU A 1 75 ? -1.127 -2.603 12.456 1.00 94.31 75 LEU A CA 1
ATOM 593 C C . LEU A 1 75 ? -0.095 -2.811 11.353 1.00 94.31 75 LEU A C 1
ATOM 595 O O . LEU A 1 75 ? -0.341 -2.497 10.188 1.00 94.31 75 LEU A O 1
ATOM 599 N N . ASP A 1 76 ? 1.026 -3.415 11.737 1.00 94.88 76 ASP A N 1
ATOM 600 C CA . ASP A 1 76 ? 2.026 -3.917 10.807 1.00 94.88 76 ASP A CA 1
ATOM 601 C C . ASP A 1 76 ? 1.545 -5.256 10.226 1.00 94.88 76 ASP A C 1
ATOM 603 O O . ASP A 1 76 ? 1.310 -6.232 10.940 1.00 94.88 76 ASP A O 1
ATOM 607 N N . ILE A 1 77 ? 1.406 -5.318 8.910 1.00 95.25 77 ILE A N 1
ATOM 608 C CA . ILE A 1 77 ? 0.958 -6.480 8.154 1.00 95.25 77 ILE A CA 1
ATOM 609 C C . ILE A 1 77 ? 2.181 -7.061 7.450 1.00 95.25 77 ILE A C 1
ATOM 611 O O . ILE A 1 77 ? 2.792 -6.434 6.580 1.00 95.25 77 ILE A O 1
ATOM 615 N N . THR A 1 78 ? 2.577 -8.255 7.875 1.00 93.81 78 THR A N 1
ATOM 616 C CA . THR A 1 78 ? 3.765 -8.930 7.354 1.00 93.81 78 THR A CA 1
ATOM 617 C C . THR A 1 78 ? 3.510 -9.466 5.947 1.00 93.81 78 THR A C 1
ATOM 619 O O . THR A 1 78 ? 2.380 -9.789 5.570 1.00 93.81 78 THR A O 1
ATOM 622 N N . LYS A 1 79 ? 4.585 -9.613 5.172 1.00 91.56 79 LYS A N 1
ATOM 623 C CA . LYS A 1 79 ? 4.562 -10.282 3.866 1.00 91.56 79 LYS A CA 1
ATOM 624 C C . LYS A 1 79 ? 3.907 -11.656 3.902 1.00 91.56 79 LYS A C 1
ATOM 626 O O . LYS A 1 79 ? 3.022 -11.937 3.096 1.00 91.56 79 LYS A O 1
ATOM 631 N N . ASP A 1 80 ? 4.304 -12.479 4.864 1.00 92.19 80 ASP A N 1
ATOM 632 C CA . ASP A 1 80 ? 3.750 -13.820 5.025 1.00 92.19 80 ASP A CA 1
ATOM 633 C C . ASP A 1 80 ? 2.253 -13.771 5.335 1.00 92.19 80 ASP A C 1
ATOM 635 O O . ASP A 1 80 ? 1.492 -14.581 4.806 1.00 92.19 80 ASP A O 1
ATOM 639 N N . TYR A 1 81 ? 1.800 -12.801 6.133 1.00 94.50 81 TYR A N 1
ATOM 640 C CA . TYR A 1 81 ? 0.380 -12.643 6.411 1.00 94.50 81 TYR A CA 1
ATOM 641 C C . TYR A 1 81 ? -0.412 -12.293 5.147 1.00 94.50 81 TYR A C 1
ATOM 643 O O . TYR A 1 81 ? -1.380 -12.981 4.838 1.00 94.50 81 TYR A O 1
ATOM 651 N N . VAL A 1 82 ? 0.031 -11.299 4.366 1.00 94.50 82 VAL A N 1
ATOM 652 C CA . VAL A 1 82 ? -0.613 -10.932 3.087 1.00 94.50 82 VAL A CA 1
ATOM 653 C C . VAL A 1 82 ? -0.666 -12.126 2.134 1.00 94.50 82 VAL A C 1
ATOM 655 O O . VAL A 1 82 ? -1.710 -12.423 1.558 1.00 94.50 82 VAL A O 1
ATOM 658 N N . ASN A 1 83 ? 0.438 -12.858 1.991 1.00 91.31 83 ASN A N 1
ATOM 659 C CA . ASN A 1 83 ? 0.506 -14.010 1.093 1.00 91.31 83 ASN A CA 1
ATOM 660 C C . ASN A 1 83 ? -0.508 -15.109 1.442 1.00 91.31 83 ASN A C 1
ATOM 662 O O . ASN A 1 83 ? -0.986 -15.793 0.537 1.00 91.31 83 ASN A O 1
ATOM 666 N N . ASN A 1 84 ? -0.872 -15.245 2.718 1.00 93.62 84 ASN A N 1
ATOM 667 C CA . ASN A 1 84 ? -1.835 -16.242 3.189 1.00 93.62 84 ASN A CA 1
ATOM 668 C C . ASN A 1 84 ? -3.267 -15.702 3.361 1.00 93.62 84 ASN A C 1
ATOM 670 O O . ASN A 1 84 ? -4.198 -16.502 3.434 1.00 93.62 84 ASN A O 1
ATOM 674 N N . HIS A 1 85 ? -3.445 -14.380 3.425 1.00 93.31 85 HIS A N 1
ATOM 675 C CA . HIS A 1 85 ? -4.703 -13.718 3.782 1.00 93.31 85 HIS A CA 1
ATOM 676 C C . HIS A 1 85 ? -4.934 -12.464 2.925 1.00 93.31 85 HIS A C 1
ATOM 678 O O . HIS A 1 85 ? -4.884 -11.353 3.442 1.00 93.31 85 HIS A O 1
ATOM 684 N N . HIS A 1 86 ? -5.140 -12.603 1.615 1.00 92.75 86 HIS A N 1
ATOM 685 C CA . HIS A 1 86 ? -5.394 -11.472 0.703 1.00 92.75 86 HIS A CA 1
ATOM 686 C C . HIS A 1 86 ? -6.747 -11.559 -0.015 1.00 92.75 86 HIS A C 1
ATOM 688 O O . HIS A 1 86 ? -6.955 -10.895 -1.035 1.00 92.75 86 HIS A O 1
ATOM 694 N N . ASP A 1 87 ? -7.658 -12.384 0.497 1.00 92.50 87 ASP A N 1
ATOM 695 C CA . ASP A 1 87 ? -8.948 -12.647 -0.121 1.00 92.50 87 ASP A CA 1
ATOM 696 C C . ASP A 1 87 ? -10.032 -11.692 0.384 1.00 92.50 87 ASP A C 1
ATOM 698 O O . ASP A 1 87 ? -9.981 -11.116 1.472 1.00 92.50 87 ASP A O 1
ATOM 702 N N . TYR A 1 88 ? -11.090 -11.555 -0.416 1.00 90.25 88 TYR A N 1
ATOM 703 C CA . TYR A 1 88 ? -12.203 -10.650 -0.128 1.00 90.25 88 TYR A CA 1
ATOM 704 C C . TYR A 1 88 ? -12.905 -10.945 1.212 1.00 90.25 88 TYR A C 1
ATOM 706 O O . TYR A 1 88 ? -13.508 -10.035 1.786 1.00 90.25 88 TYR A O 1
ATOM 714 N N . SER A 1 89 ? -12.846 -12.203 1.668 1.00 91.81 89 SER A N 1
ATOM 715 C CA . SER A 1 89 ? -13.463 -12.718 2.897 1.00 91.81 89 SER A CA 1
ATOM 716 C C . SER A 1 89 ? -12.597 -12.582 4.150 1.00 91.81 89 SER A C 1
ATOM 718 O O . SER A 1 89 ? -13.062 -12.933 5.233 1.00 91.81 89 SER A O 1
ATOM 720 N N . ASP A 1 90 ? -11.346 -12.137 4.029 1.00 93.19 90 ASP A N 1
ATOM 721 C CA . ASP A 1 90 ? -10.492 -11.946 5.196 1.00 93.19 90 ASP A CA 1
ATOM 722 C C . ASP A 1 90 ? -10.987 -10.756 6.037 1.00 93.19 90 ASP A C 1
ATOM 724 O O . ASP A 1 90 ? -11.176 -9.647 5.537 1.00 93.19 90 ASP A O 1
ATOM 728 N N . ASN A 1 91 ? -11.167 -10.969 7.345 1.00 90.75 91 ASN A N 1
ATOM 729 C CA . ASN A 1 91 ? -11.737 -9.973 8.267 1.00 90.75 91 ASN A CA 1
ATOM 730 C C . ASN A 1 91 ? -10.947 -8.646 8.264 1.00 90.75 91 ASN A C 1
ATOM 732 O O . ASN A 1 91 ? -11.513 -7.557 8.294 1.00 90.75 91 ASN A O 1
ATOM 736 N N . TRP A 1 92 ? -9.618 -8.713 8.170 1.00 92.50 92 TRP A N 1
ATOM 737 C CA . TRP A 1 92 ? -8.778 -7.516 8.140 1.00 92.50 92 TRP A CA 1
ATOM 738 C C . TRP A 1 92 ? -8.978 -6.679 6.861 1.00 92.50 92 TRP A C 1
ATOM 740 O O . TRP A 1 92 ? -8.995 -5.449 6.932 1.00 92.50 92 TRP A O 1
ATOM 750 N N . ILE A 1 93 ? -9.208 -7.340 5.719 1.00 95.88 93 ILE A N 1
ATOM 751 C CA . ILE A 1 93 ? -9.566 -6.698 4.449 1.00 95.88 93 ILE A CA 1
ATOM 752 C C . ILE A 1 93 ? -10.949 -6.059 4.558 1.00 95.88 93 ILE A C 1
ATOM 754 O O . ILE A 1 93 ? -11.124 -4.922 4.128 1.00 95.88 93 ILE A O 1
ATOM 758 N N . GLU A 1 94 ? -11.928 -6.759 5.136 1.00 94.44 94 GLU A N 1
ATOM 759 C CA . GLU A 1 94 ? -13.279 -6.225 5.342 1.00 94.44 94 GLU A CA 1
ATOM 760 C C . GLU A 1 94 ? -13.262 -4.960 6.212 1.00 94.44 94 GLU A C 1
ATOM 762 O O . GLU A 1 94 ? -13.863 -3.944 5.846 1.00 94.44 94 GLU A O 1
ATOM 767 N N . ASN A 1 95 ? -12.511 -4.983 7.316 1.00 92.81 95 ASN A N 1
ATOM 768 C CA . ASN A 1 95 ? -12.376 -3.832 8.205 1.00 92.81 95 ASN A CA 1
ATOM 769 C C . ASN A 1 95 ? -11.741 -2.638 7.483 1.00 92.81 95 ASN A C 1
ATOM 771 O O . ASN A 1 95 ? -12.321 -1.551 7.516 1.00 92.81 95 ASN A O 1
ATOM 775 N N . LEU A 1 96 ? -10.625 -2.832 6.767 1.00 94.88 96 LEU A N 1
ATOM 776 C CA . LEU A 1 96 ? -9.997 -1.772 5.965 1.00 94.88 96 LEU A CA 1
ATOM 777 C C . LEU A 1 96 ? -10.914 -1.259 4.852 1.00 94.88 96 LEU A C 1
ATOM 779 O O . LEU A 1 96 ? -11.019 -0.049 4.654 1.00 94.88 96 LEU A O 1
ATOM 783 N N . ARG A 1 97 ? -11.632 -2.151 4.161 1.00 96.06 97 ARG A N 1
ATOM 784 C CA . ARG A 1 97 ? -12.608 -1.778 3.127 1.00 96.06 97 ARG A CA 1
ATOM 785 C C . ARG A 1 97 ? -13.699 -0.874 3.685 1.00 96.06 97 ARG A C 1
ATOM 787 O O . ARG A 1 97 ? -14.123 0.054 3.005 1.00 96.06 97 ARG A O 1
ATOM 794 N N . SER A 1 98 ? -14.132 -1.107 4.924 1.00 93.00 98 SER A N 1
ATOM 795 C CA . SER A 1 98 ? -15.120 -0.245 5.580 1.00 93.00 98 SER A CA 1
ATOM 796 C C . SER A 1 98 ? -14.592 1.163 5.898 1.00 93.00 98 SER A C 1
ATOM 798 O O . SER A 1 98 ? -15.396 2.082 6.021 1.00 93.00 98 SER A O 1
ATOM 800 N N . LEU A 1 99 ? -13.268 1.334 6.017 1.00 91.94 99 LEU A N 1
ATOM 801 C CA . LEU A 1 99 ? -12.604 2.612 6.314 1.00 91.94 99 LEU A CA 1
ATOM 802 C C . LEU A 1 99 ? -12.221 3.388 5.045 1.00 91.94 99 LEU A C 1
ATOM 804 O O . LEU A 1 99 ? -12.143 4.615 5.075 1.00 91.94 99 LEU A O 1
ATOM 808 N N . ALA A 1 100 ? -11.986 2.693 3.927 1.00 94.19 100 ALA A N 1
ATOM 809 C CA . ALA A 1 100 ? -11.502 3.296 2.685 1.00 94.19 100 ALA A CA 1
ATOM 810 C C . ALA A 1 100 ? -12.349 4.488 2.178 1.00 94.19 100 ALA A C 1
ATOM 812 O O . ALA A 1 100 ? -11.745 5.497 1.801 1.00 94.19 100 ALA A O 1
ATOM 813 N N . PRO A 1 101 ? -13.702 4.451 2.196 1.00 93.69 101 PRO A N 1
ATOM 814 C CA . PRO A 1 101 ? -14.514 5.585 1.751 1.00 93.69 101 PRO A CA 1
ATOM 815 C C . PRO A 1 101 ? -14.274 6.853 2.573 1.00 93.69 101 PRO A C 1
ATOM 817 O O . PRO A 1 101 ? -14.093 7.923 2.003 1.00 93.69 101 PRO A O 1
ATOM 820 N N . GLU A 1 102 ? -14.189 6.731 3.900 1.00 89.50 102 GLU A N 1
ATOM 821 C CA . GLU A 1 102 ? -13.974 7.872 4.797 1.00 89.50 102 GLU A CA 1
ATOM 822 C C . GLU A 1 102 ? -12.605 8.529 4.557 1.00 89.50 102 GLU A C 1
ATOM 824 O O . GLU A 1 102 ? -12.481 9.755 4.534 1.00 89.50 102 GLU A O 1
ATOM 829 N N . PHE A 1 103 ? -11.568 7.719 4.335 1.00 88.31 103 PHE A N 1
ATOM 830 C CA . PHE A 1 103 ? -10.240 8.213 3.969 1.00 88.31 103 PHE A CA 1
ATOM 831 C C . PHE A 1 103 ? -10.253 8.973 2.648 1.00 88.31 103 PHE A C 1
ATOM 833 O O . PHE A 1 103 ? -9.658 10.048 2.541 1.00 88.31 103 PHE A O 1
ATOM 840 N N . PHE A 1 104 ? -10.933 8.418 1.646 1.00 91.38 104 PHE A N 1
ATOM 841 C CA . PHE A 1 104 ? -11.003 9.035 0.334 1.00 91.38 104 PHE A CA 1
ATOM 842 C C . PHE A 1 104 ? -11.804 10.341 0.360 1.00 91.38 104 PHE A C 1
ATOM 844 O O . PHE A 1 104 ? -11.361 11.332 -0.213 1.00 91.38 104 PHE A O 1
ATOM 851 N N . GLU A 1 105 ? -12.915 10.398 1.096 1.00 90.44 105 GLU A N 1
ATOM 852 C CA . GLU A 1 105 ? -13.676 11.636 1.303 1.00 90.44 105 GLU A CA 1
ATOM 853 C C . GLU A 1 105 ? -12.825 12.725 1.974 1.00 90.44 105 GLU A C 1
ATOM 855 O O . GLU A 1 105 ? -12.767 13.850 1.476 1.00 90.44 105 GLU A O 1
ATOM 860 N N . LYS A 1 106 ? -12.085 12.388 3.044 1.00 86.75 106 LYS A N 1
ATOM 861 C CA . LYS A 1 106 ? -11.157 13.326 3.708 1.00 86.75 106 LYS A CA 1
ATOM 862 C C . LYS A 1 106 ? -10.082 13.856 2.750 1.00 86.75 106 LYS A C 1
ATOM 864 O O . LYS A 1 106 ? -9.702 15.023 2.849 1.00 86.75 106 LYS A O 1
ATOM 869 N N . TYR A 1 107 ? -9.595 13.018 1.836 1.00 87.25 107 TYR A N 1
ATOM 870 C CA . TYR A 1 107 ? -8.626 13.409 0.809 1.00 87.25 107 TYR A CA 1
ATOM 871 C C . TYR A 1 107 ? -9.230 14.361 -0.230 1.00 87.25 107 TYR A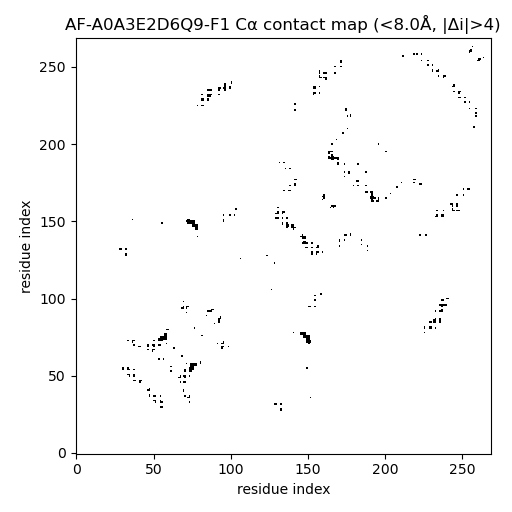 C 1
ATOM 873 O O . TYR A 1 107 ? -8.643 15.402 -0.524 1.00 87.25 107 TYR A O 1
ATOM 881 N N . ILE A 1 108 ? -10.429 14.066 -0.739 1.00 86.81 108 ILE A N 1
ATOM 882 C CA . ILE A 1 108 ? -11.131 14.950 -1.680 1.00 86.81 108 ILE A CA 1
ATOM 883 C C . ILE A 1 108 ? -11.412 16.316 -1.040 1.00 86.81 108 ILE A C 1
ATOM 885 O O . ILE A 1 108 ? -11.169 17.354 -1.659 1.00 86.81 108 ILE A O 1
ATOM 889 N N . ASP A 1 109 ? -11.856 16.333 0.217 1.00 84.06 109 ASP A N 1
ATOM 890 C CA . ASP A 1 109 ? -12.032 17.561 0.995 1.00 84.06 109 ASP A CA 1
ATOM 891 C C . ASP A 1 109 ? -10.732 18.361 1.123 1.00 84.06 109 ASP A C 1
ATOM 893 O O . ASP A 1 109 ? -10.750 19.591 1.029 1.00 84.06 109 ASP A O 1
ATOM 897 N N . TYR A 1 110 ? -9.605 17.680 1.333 1.00 78.81 110 TYR A N 1
ATOM 898 C CA . TYR A 1 110 ? -8.292 18.312 1.397 1.00 78.81 110 TYR A CA 1
ATOM 899 C C . TYR A 1 110 ? -7.918 18.988 0.072 1.00 78.81 110 TYR A C 1
ATOM 901 O O . TYR A 1 110 ? -7.654 20.191 0.077 1.00 78.81 110 TYR A O 1
ATOM 909 N N . ILE A 1 111 ? -7.977 18.278 -1.061 1.00 78.44 111 ILE A N 1
ATOM 910 C CA . ILE A 1 111 ? -7.631 18.863 -2.370 1.00 78.44 111 ILE A CA 1
ATOM 911 C C . ILE A 1 111 ? -8.539 20.048 -2.698 1.00 78.44 111 ILE A C 1
ATOM 913 O O . ILE A 1 111 ? -8.074 21.082 -3.178 1.00 78.44 111 ILE A O 1
ATOM 917 N N . ASN A 1 112 ? -9.839 19.919 -2.425 1.00 76.94 112 ASN A N 1
ATOM 918 C CA . ASN A 1 112 ? -10.801 20.982 -2.694 1.00 76.94 112 ASN A CA 1
ATOM 919 C C . ASN A 1 112 ? -10.501 22.248 -1.879 1.00 76.94 112 ASN A C 1
ATOM 921 O O . ASN A 1 112 ? -10.671 23.352 -2.392 1.00 76.94 112 ASN A O 1
ATOM 925 N N . ARG A 1 113 ? -10.014 22.109 -0.637 1.00 70.69 113 ARG A N 1
ATOM 926 C CA . ARG A 1 113 ? -9.567 23.244 0.189 1.00 70.69 113 ARG A CA 1
ATOM 927 C C . ARG A 1 113 ? -8.252 23.842 -0.307 1.00 70.69 113 ARG A C 1
ATOM 929 O O . ARG A 1 113 ? -8.090 25.055 -0.245 1.00 70.69 113 ARG A O 1
ATOM 936 N N . ASP A 1 114 ? -7.325 23.022 -0.791 1.00 62.72 114 ASP A N 1
ATOM 937 C CA . ASP A 1 114 ? -6.000 23.477 -1.235 1.00 62.72 114 ASP A CA 1
ATOM 938 C C . ASP A 1 114 ? -6.063 24.249 -2.570 1.00 62.72 114 ASP A C 1
ATOM 940 O O . ASP A 1 114 ? -5.328 25.213 -2.808 1.00 62.72 114 ASP A O 1
ATOM 944 N N . LEU A 1 115 ? -7.040 23.916 -3.423 1.00 55.25 115 LEU A N 1
ATOM 945 C CA . LEU A 1 115 ? -7.341 24.664 -4.649 1.00 55.25 115 LEU A CA 1
ATOM 946 C C . LEU A 1 115 ? -7.750 26.130 -4.387 1.00 55.25 115 LEU A C 1
ATOM 948 O O . LEU A 1 115 ? -7.497 26.976 -5.250 1.00 55.25 115 LEU A O 1
ATOM 952 N N . ASP A 1 116 ? -8.279 26.449 -3.200 1.00 50.62 116 ASP A N 1
ATOM 953 C CA . ASP A 1 116 ? -8.642 27.812 -2.776 1.00 50.62 116 ASP A CA 1
ATOM 954 C C . ASP A 1 116 ? -7.453 28.622 -2.202 1.00 50.62 116 ASP A C 1
ATOM 956 O O . ASP A 1 116 ? -7.566 29.835 -2.005 1.00 50.62 116 ASP A O 1
ATOM 960 N N . VAL A 1 117 ? -6.288 27.998 -1.951 1.00 49.09 117 VAL A N 1
ATOM 961 C CA . VAL A 1 117 ? -5.172 28.587 -1.170 1.00 49.09 117 VAL A CA 1
ATOM 962 C C . VAL A 1 117 ? -3.846 28.639 -1.952 1.00 49.09 117 VAL A C 1
ATOM 964 O O . VAL A 1 117 ? -2.777 28.780 -1.361 1.00 49.09 117 VAL A O 1
ATOM 967 N N . LYS A 1 118 ? -3.877 28.647 -3.296 1.00 44.84 118 LYS A N 1
ATOM 968 C CA . LYS A 1 118 ? -2.697 28.713 -4.207 1.00 44.84 118 LYS A CA 1
ATOM 969 C C . LYS A 1 118 ? -1.786 29.965 -4.103 1.00 44.84 118 LYS A C 1
ATOM 971 O O . LYS A 1 118 ? -1.108 30.331 -5.061 1.00 44.84 118 LYS A O 1
ATOM 976 N N . CYS A 1 119 ? -1.716 30.621 -2.947 1.00 44.06 119 CYS A N 1
ATOM 977 C CA . CYS A 1 119 ? -0.797 31.715 -2.648 1.00 44.06 119 CYS A CA 1
ATOM 978 C C . CYS A 1 119 ? 0.094 31.516 -1.406 1.00 44.06 119 CYS A C 1
ATOM 980 O O . CYS A 1 119 ? 0.809 32.463 -1.074 1.00 44.06 119 CYS A O 1
ATOM 982 N N . LYS A 1 120 ? 0.109 30.369 -0.702 1.00 42.31 120 LYS A N 1
ATOM 983 C CA . LYS A 1 120 ? 0.998 30.210 0.472 1.00 42.31 120 LYS A CA 1
ATOM 984 C C . LYS A 1 120 ? 1.765 28.881 0.516 1.00 42.31 120 LYS A C 1
ATOM 986 O O . LYS A 1 120 ? 1.189 27.810 0.470 1.00 42.31 120 LYS A O 1
ATOM 991 N N . GLN A 1 121 ? 3.083 29.052 0.592 1.00 42.41 121 GLN A N 1
ATOM 992 C CA . GLN A 1 121 ? 4.202 28.108 0.666 1.00 42.41 121 GLN A CA 1
ATOM 993 C C . GLN A 1 121 ? 4.074 26.929 1.655 1.00 42.41 121 GLN A C 1
ATOM 995 O O . GLN A 1 121 ? 3.526 27.086 2.742 1.00 42.41 121 GLN A O 1
ATOM 1000 N N . GLU A 1 122 ? 4.734 25.820 1.281 1.00 45.41 122 GLU A N 1
ATOM 1001 C CA . GLU A 1 122 ? 5.539 24.892 2.113 1.00 45.41 122 GLU A CA 1
ATOM 1002 C C . GLU A 1 122 ? 4.920 24.316 3.404 1.00 45.41 122 GLU A C 1
ATOM 1004 O O . GLU A 1 122 ? 5.629 24.075 4.381 1.00 45.41 122 GLU A O 1
ATOM 1009 N N . ALA A 1 123 ? 3.619 24.031 3.432 1.00 41.69 123 ALA A N 1
ATOM 1010 C CA . ALA A 1 123 ? 3.062 23.138 4.447 1.00 41.69 123 ALA A CA 1
ATOM 1011 C C . ALA A 1 123 ? 2.937 21.725 3.861 1.00 41.69 123 ALA A C 1
ATOM 1013 O O . ALA A 1 123 ? 2.105 21.505 2.989 1.00 41.69 123 ALA A O 1
ATOM 1014 N N . PHE A 1 124 ? 3.751 20.777 4.339 1.00 52.81 124 PHE A N 1
ATOM 1015 C CA . PHE A 1 124 ? 3.503 19.352 4.100 1.00 52.81 124 PHE A CA 1
ATOM 1016 C C . PHE A 1 124 ? 2.122 18.999 4.653 1.00 52.81 124 PHE A C 1
ATOM 1018 O O . PHE A 1 124 ? 1.845 19.233 5.835 1.00 52.81 124 PHE A O 1
ATOM 1025 N N . SER A 1 125 ? 1.251 18.459 3.810 1.00 66.06 125 SER A N 1
ATOM 1026 C CA . SER A 1 125 ? -0.068 18.026 4.239 1.00 66.06 125 SER A CA 1
ATOM 1027 C C . SER A 1 125 ? 0.001 16.683 4.967 1.00 66.06 125 SER A C 1
ATOM 1029 O O . SER A 1 125 ? 0.936 15.895 4.821 1.00 66.06 125 SER A O 1
ATOM 1031 N N . ALA A 1 126 ? -1.044 16.399 5.742 1.00 66.81 126 ALA A N 1
ATOM 1032 C CA . ALA A 1 126 ? -1.311 15.075 6.296 1.00 66.81 126 ALA A CA 1
ATOM 1033 C C . ALA A 1 126 ? -1.192 13.966 5.235 1.00 66.81 126 ALA A C 1
ATOM 1035 O O . ALA A 1 126 ? -0.609 12.913 5.487 1.00 66.81 126 ALA A O 1
ATOM 1036 N N . PHE A 1 127 ? -1.722 14.225 4.037 1.00 74.44 127 PHE A N 1
ATOM 1037 C CA . PHE A 1 127 ? -1.719 13.281 2.927 1.00 74.44 127 PHE A CA 1
ATOM 1038 C C . PHE A 1 127 ? -0.319 13.077 2.354 1.00 74.44 127 PHE A C 1
ATOM 1040 O O . PHE A 1 127 ? 0.034 11.937 2.060 1.00 74.44 127 PHE A O 1
ATOM 1047 N N . ASP A 1 128 ? 0.509 14.123 2.308 1.00 78.00 128 ASP A N 1
ATOM 1048 C CA . ASP A 1 128 ? 1.913 14.001 1.907 1.00 78.00 128 ASP A CA 1
ATOM 1049 C C . ASP A 1 128 ? 2.696 13.132 2.893 1.00 78.00 128 ASP A C 1
ATOM 1051 O O . ASP A 1 128 ? 3.500 12.301 2.475 1.00 78.00 128 ASP A O 1
ATOM 1055 N N . ILE A 1 129 ? 2.456 13.275 4.202 1.00 83.06 129 ILE A N 1
ATOM 1056 C CA . ILE A 1 129 ? 3.085 12.432 5.234 1.00 83.06 129 ILE A CA 1
ATOM 1057 C C . ILE A 1 129 ? 2.714 10.963 5.007 1.00 83.06 129 ILE A C 1
ATOM 1059 O O . ILE A 1 129 ? 3.599 10.106 4.954 1.00 83.06 129 ILE A O 1
ATOM 1063 N N . PHE A 1 130 ? 1.424 10.676 4.810 1.00 86.38 130 PHE A N 1
ATOM 1064 C CA . PHE A 1 130 ? 0.957 9.316 4.558 1.00 86.38 130 PHE A CA 1
ATOM 1065 C C . PHE A 1 130 ? 1.485 8.738 3.252 1.00 86.38 130 PHE A C 1
ATOM 1067 O O . PHE A 1 130 ? 1.959 7.606 3.257 1.00 86.38 130 PHE A O 1
ATOM 1074 N N . ALA A 1 131 ? 1.440 9.486 2.150 1.00 87.44 131 ALA A N 1
ATOM 1075 C CA . ALA A 1 131 ? 1.945 9.027 0.861 1.00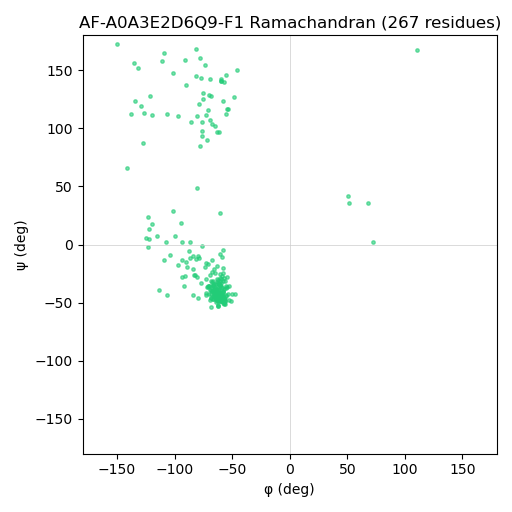 87.44 131 ALA A CA 1
ATOM 1076 C C . ALA A 1 131 ? 3.447 8.715 0.943 1.00 87.44 131 ALA A C 1
ATOM 1078 O O . ALA A 1 131 ? 3.871 7.626 0.553 1.00 87.44 131 ALA A O 1
ATOM 1079 N N . ASN A 1 132 ? 4.236 9.614 1.543 1.00 89.44 132 ASN A N 1
ATOM 1080 C CA . ASN A 1 132 ? 5.664 9.404 1.777 1.00 89.44 132 ASN A CA 1
ATOM 1081 C C . ASN A 1 132 ? 5.929 8.139 2.597 1.00 89.44 132 ASN A C 1
ATOM 1083 O O . ASN A 1 132 ? 6.736 7.297 2.199 1.00 89.44 132 ASN A O 1
ATOM 1087 N N . GLN A 1 133 ? 5.250 7.988 3.736 1.00 91.69 133 GLN A N 1
ATOM 1088 C CA . GLN A 1 133 ? 5.433 6.817 4.588 1.00 91.69 133 GLN A CA 1
ATOM 1089 C C . GLN A 1 133 ? 4.991 5.531 3.882 1.00 91.69 133 GLN A C 1
ATOM 1091 O O . GLN A 1 133 ? 5.691 4.524 3.976 1.00 91.69 133 GLN A O 1
ATOM 1096 N N . SER A 1 134 ? 3.898 5.572 3.119 1.00 94.50 134 SER A N 1
ATOM 1097 C CA . SER A 1 134 ? 3.383 4.401 2.405 1.00 94.50 134 SER A CA 1
ATOM 1098 C C . SER A 1 134 ? 4.351 3.922 1.322 1.00 94.50 134 SER A C 1
ATOM 1100 O O . SER A 1 134 ? 4.560 2.720 1.169 1.00 94.50 134 SER A O 1
ATOM 1102 N N . ILE A 1 135 ? 5.001 4.844 0.600 1.00 93.56 135 ILE A N 1
ATOM 1103 C CA . ILE A 1 135 ? 6.041 4.506 -0.387 1.00 93.56 135 ILE A CA 1
ATOM 1104 C C . ILE A 1 135 ? 7.269 3.898 0.310 1.00 93.56 135 ILE A C 1
ATOM 1106 O O . ILE A 1 135 ? 7.836 2.919 -0.174 1.00 93.56 135 ILE A O 1
ATOM 1110 N N . ARG A 1 136 ? 7.660 4.414 1.485 1.00 92.75 136 ARG A N 1
ATOM 1111 C CA . ARG A 1 136 ? 8.745 3.818 2.288 1.00 92.75 136 ARG A CA 1
ATOM 1112 C C . ARG A 1 136 ? 8.389 2.413 2.786 1.00 92.75 136 ARG A C 1
ATOM 1114 O O . ARG A 1 136 ? 9.237 1.523 2.740 1.00 92.75 136 ARG A O 1
ATOM 1121 N N . ASN A 1 137 ? 7.155 2.201 3.243 1.00 93.81 137 ASN A N 1
ATOM 1122 C CA . ASN A 1 137 ? 6.669 0.888 3.675 1.00 93.81 137 ASN A CA 1
ATOM 1123 C C . ASN A 1 137 ? 6.647 -0.103 2.500 1.00 93.81 137 ASN A C 1
ATOM 1125 O O . ASN A 1 137 ? 7.117 -1.229 2.648 1.00 93.81 137 ASN A O 1
ATOM 1129 N N . TRP A 1 138 ? 6.198 0.329 1.316 1.00 94.19 138 TRP A N 1
ATOM 1130 C CA . TRP A 1 138 ? 6.264 -0.457 0.081 1.00 94.19 138 TRP A CA 1
ATOM 1131 C C . TRP A 1 138 ? 7.696 -0.891 -0.259 1.00 94.19 138 TRP A C 1
ATOM 1133 O O . TRP A 1 138 ? 7.951 -2.083 -0.428 1.00 94.19 138 TRP A O 1
ATOM 1143 N N . HIS A 1 139 ? 8.647 0.045 -0.257 1.00 91.38 139 HIS A N 1
ATOM 1144 C CA . HIS A 1 139 ? 10.058 -0.265 -0.491 1.00 91.38 139 HIS A CA 1
ATOM 1145 C C . HIS A 1 139 ? 10.593 -1.288 0.513 1.00 91.38 139 HIS A C 1
ATOM 1147 O O . HIS A 1 139 ? 11.196 -2.298 0.146 1.00 91.38 139 HIS A O 1
ATOM 1153 N N . ASN A 1 140 ? 10.296 -1.105 1.800 1.00 88.62 140 ASN A N 1
ATOM 1154 C CA . ASN A 1 140 ? 10.710 -2.062 2.821 1.00 88.62 140 ASN A CA 1
ATOM 1155 C C . ASN A 1 140 ? 10.064 -3.440 2.640 1.00 88.62 140 ASN A C 1
ATOM 1157 O O . ASN A 1 140 ? 10.745 -4.445 2.835 1.00 88.62 140 ASN A O 1
ATOM 1161 N N . MET A 1 141 ? 8.796 -3.504 2.233 1.00 88.50 141 MET A N 1
ATOM 1162 C CA . MET A 1 141 ? 8.087 -4.748 1.919 1.00 88.50 141 MET A CA 1
ATOM 1163 C C . MET A 1 141 ? 8.756 -5.533 0.776 1.00 88.50 141 MET A C 1
ATOM 1165 O O . MET A 1 141 ? 8.786 -6.768 0.795 1.00 88.50 141 MET A O 1
ATOM 1169 N N . ILE A 1 142 ? 9.329 -4.835 -0.207 1.00 87.06 142 ILE A N 1
ATOM 1170 C CA . ILE A 1 142 ? 10.027 -5.451 -1.344 1.00 87.06 142 ILE A CA 1
ATOM 1171 C C . ILE A 1 142 ? 11.450 -5.883 -0.966 1.00 87.06 142 ILE A C 1
ATOM 1173 O O . ILE A 1 142 ? 11.860 -7.005 -1.286 1.00 87.06 142 ILE A O 1
ATOM 1177 N N . PHE A 1 143 ? 12.206 -5.015 -0.291 1.00 82.94 143 PHE A N 1
ATOM 1178 C CA . PHE A 1 143 ? 13.649 -5.189 -0.093 1.00 82.94 143 PHE A CA 1
ATOM 1179 C C . PHE A 1 143 ? 14.035 -5.916 1.190 1.00 82.94 143 PHE A C 1
ATOM 1181 O O . PHE A 1 143 ? 15.018 -6.662 1.201 1.00 82.94 143 PHE A O 1
ATOM 1188 N N . LYS A 1 144 ? 13.300 -5.706 2.287 1.00 83.88 144 LYS A N 1
ATOM 1189 C CA . LYS A 1 144 ? 13.639 -6.297 3.584 1.00 83.88 144 LYS A CA 1
ATOM 1190 C C . LYS A 1 144 ? 12.964 -7.660 3.722 1.00 83.88 144 LYS A C 1
ATOM 1192 O O . LYS A 1 144 ? 11.787 -7.833 3.419 1.00 83.88 144 LYS A O 1
ATOM 1197 N N . LYS A 1 145 ? 13.709 -8.643 4.242 1.00 79.19 145 LYS A N 1
ATOM 1198 C CA . LYS A 1 145 ? 13.185 -9.994 4.514 1.00 79.19 145 LYS A CA 1
ATOM 1199 C C . LYS A 1 145 ? 11.989 -9.964 5.472 1.00 79.19 145 LYS A C 1
ATOM 1201 O O . LYS A 1 145 ? 11.023 -10.681 5.262 1.00 79.19 145 LYS A O 1
ATOM 1206 N N . GLU A 1 146 ? 12.071 -9.122 6.497 1.00 80.81 146 GLU A N 1
ATOM 1207 C CA . GLU A 1 146 ? 11.013 -8.893 7.491 1.00 80.81 146 GLU A CA 1
ATOM 1208 C C . GLU A 1 146 ? 10.247 -7.593 7.191 1.00 80.81 146 GLU A C 1
ATOM 1210 O O . GLU A 1 146 ? 9.763 -6.913 8.093 1.00 80.81 146 GLU A O 1
ATOM 1215 N N . GLY A 1 147 ? 10.185 -7.219 5.908 1.00 83.50 147 GLY A N 1
ATOM 1216 C CA . GLY A 1 147 ? 9.430 -6.070 5.439 1.00 83.50 147 GLY A CA 1
ATOM 1217 C C . GLY A 1 147 ? 7.949 -6.204 5.777 1.00 83.50 147 GLY A C 1
ATOM 1218 O O . GLY A 1 147 ? 7.364 -7.290 5.702 1.00 83.50 147 GLY A O 1
ATOM 1219 N N . ASN A 1 148 ? 7.350 -5.086 6.162 1.00 91.25 148 ASN A N 1
ATOM 1220 C CA . ASN A 1 148 ? 5.940 -5.007 6.473 1.00 91.25 148 ASN A CA 1
ATOM 1221 C C . ASN A 1 148 ? 5.326 -3.767 5.845 1.00 91.25 148 ASN A C 1
ATOM 1223 O O . ASN A 1 148 ? 6.004 -2.779 5.558 1.00 91.25 148 ASN A O 1
ATOM 1227 N N . ILE A 1 149 ? 4.022 -3.857 5.647 1.00 94.62 149 ILE A N 1
ATOM 1228 C CA . ILE A 1 149 ? 3.189 -2.734 5.266 1.00 94.62 149 ILE A CA 1
ATOM 1229 C C . ILE A 1 149 ? 2.267 -2.388 6.434 1.00 94.62 149 ILE A C 1
ATOM 1231 O O . ILE A 1 149 ? 2.050 -3.218 7.310 1.00 94.62 149 ILE A O 1
ATOM 1235 N N . VAL A 1 150 ? 1.749 -1.173 6.497 1.00 95.62 150 VAL A N 1
ATOM 1236 C CA . VAL A 1 150 ? 0.788 -0.747 7.517 1.00 95.62 150 VAL A CA 1
ATOM 1237 C C . VAL A 1 150 ? -0.614 -0.752 6.911 1.00 95.62 150 VAL A C 1
ATOM 1239 O O . VAL A 1 150 ? -0.781 -0.491 5.722 1.00 95.62 150 VAL A O 1
ATOM 1242 N N . GLY A 1 151 ? -1.643 -1.044 7.710 1.00 95.25 151 GLY A N 1
ATOM 1243 C CA . GLY A 1 151 ? -3.024 -1.138 7.220 1.00 95.25 151 GLY A CA 1
ATOM 1244 C C . GLY A 1 151 ? -3.494 0.056 6.377 1.00 95.25 151 GLY A C 1
ATOM 1245 O O . GLY A 1 151 ? -4.108 -0.150 5.331 1.00 95.25 151 GLY A O 1
ATOM 1246 N N . TYR A 1 152 ? -3.172 1.293 6.774 1.00 94.25 152 TYR A N 1
ATOM 1247 C CA . TYR A 1 152 ? -3.547 2.485 6.003 1.00 94.25 152 TYR A CA 1
ATOM 1248 C C . TYR A 1 152 ? -2.873 2.560 4.628 1.00 94.25 152 TYR A C 1
ATOM 1250 O O . TYR A 1 152 ? -3.441 3.169 3.724 1.00 94.25 152 TYR A O 1
ATOM 1258 N N . ASP A 1 153 ? -1.713 1.930 4.417 1.00 96.50 153 ASP A N 1
ATOM 1259 C CA . ASP A 1 153 ? -1.004 1.985 3.133 1.00 96.50 153 ASP A CA 1
ATOM 1260 C C . ASP A 1 153 ? -1.839 1.354 2.008 1.00 96.50 153 ASP A C 1
ATOM 1262 O O . ASP A 1 153 ? -1.766 1.794 0.861 1.00 96.50 153 ASP A O 1
ATOM 1266 N N . LEU A 1 154 ? -2.685 0.363 2.333 1.00 97.06 154 LEU A N 1
ATOM 1267 C CA . LEU A 1 154 ? -3.586 -0.282 1.370 1.00 97.06 154 LEU A CA 1
ATOM 1268 C C . LEU A 1 154 ? -4.694 0.649 0.854 1.00 97.06 154 LEU A C 1
ATOM 1270 O O . LEU A 1 154 ? -5.360 0.318 -0.125 1.00 97.06 154 LEU A O 1
ATOM 1274 N N . ILE A 1 155 ? -4.887 1.797 1.501 1.00 95.56 155 ILE A N 1
ATOM 1275 C CA . ILE A 1 155 ? -5.811 2.859 1.091 1.00 95.56 155 ILE A CA 1
ATOM 1276 C C . ILE A 1 155 ? -5.011 4.042 0.529 1.00 95.56 155 ILE A C 1
ATOM 1278 O O . ILE A 1 155 ? -5.341 4.578 -0.530 1.00 95.56 155 ILE A O 1
ATOM 1282 N N . MET A 1 156 ? -3.920 4.412 1.202 1.00 94.62 156 MET A N 1
ATOM 1283 C CA . MET A 1 156 ? -3.106 5.582 0.878 1.00 94.62 156 MET A CA 1
ATOM 1284 C C . MET A 1 156 ? -2.291 5.429 -0.406 1.00 94.62 156 MET A C 1
ATOM 1286 O O . MET A 1 156 ? -2.186 6.398 -1.152 1.00 94.62 156 MET A O 1
ATOM 1290 N N . LEU A 1 157 ? -1.759 4.242 -0.722 1.00 96.38 157 LEU A N 1
ATOM 1291 C CA . LEU A 1 157 ? -1.059 4.021 -1.995 1.00 96.38 157 LEU A CA 1
ATOM 1292 C C . LEU A 1 157 ? -1.999 4.170 -3.200 1.00 96.38 157 LEU A C 1
ATOM 1294 O O . LEU A 1 157 ? -1.642 4.902 -4.123 1.00 96.38 157 LEU A O 1
ATOM 1298 N N . PRO A 1 158 ? -3.207 3.567 -3.221 1.00 97.06 158 PRO A N 1
ATOM 1299 C CA . PRO A 1 158 ? -4.190 3.851 -4.264 1.00 97.06 158 PRO A CA 1
ATOM 1300 C C . PRO A 1 158 ? -4.541 5.336 -4.395 1.00 97.06 158 PRO A C 1
ATOM 1302 O O . PRO A 1 158 ? -4.592 5.836 -5.518 1.00 97.06 158 PRO A O 1
ATOM 1305 N N . ILE A 1 159 ? -4.738 6.045 -3.274 1.00 94.62 159 ILE A N 1
ATOM 1306 C CA . ILE A 1 159 ? -4.987 7.497 -3.274 1.00 94.62 159 ILE A CA 1
ATOM 1307 C C . ILE A 1 159 ? -3.811 8.247 -3.906 1.00 94.62 159 ILE A C 1
ATOM 1309 O O . ILE A 1 159 ? -4.017 9.059 -4.802 1.00 94.62 159 ILE A O 1
ATOM 1313 N N . ALA A 1 160 ? -2.578 7.936 -3.507 1.00 92.38 160 ALA A N 1
ATOM 1314 C CA . ALA A 1 160 ? -1.379 8.579 -4.033 1.00 92.38 160 ALA A CA 1
ATOM 1315 C C . ALA A 1 160 ? -1.184 8.307 -5.537 1.00 92.38 160 ALA A C 1
ATOM 1317 O O . ALA A 1 160 ? -0.840 9.216 -6.286 1.00 92.38 160 ALA A O 1
ATOM 1318 N N . MET A 1 161 ? -1.466 7.085 -6.008 1.00 93.56 161 MET A N 1
ATOM 1319 C CA . MET A 1 161 ? -1.447 6.758 -7.441 1.00 93.56 161 MET A CA 1
ATOM 1320 C C . MET A 1 161 ? -2.533 7.494 -8.236 1.00 93.56 161 MET A C 1
ATOM 1322 O O . MET A 1 161 ? -2.323 7.813 -9.407 1.00 93.56 161 MET A O 1
ATOM 1326 N N . PHE A 1 162 ? -3.695 7.732 -7.624 1.00 92.06 162 PHE A N 1
ATOM 1327 C CA . PHE A 1 162 ? -4.774 8.512 -8.224 1.00 92.06 162 PHE A CA 1
ATOM 1328 C C . PHE A 1 162 ? -4.413 10.002 -8.315 1.00 92.06 162 PHE A C 1
ATOM 1330 O O . PHE A 1 162 ? -4.641 10.607 -9.363 1.00 92.06 162 PHE A O 1
ATOM 1337 N N . ASP A 1 163 ? -3.810 10.559 -7.262 1.00 87.69 163 ASP A N 1
ATOM 1338 C CA . ASP A 1 163 ? -3.336 11.946 -7.206 1.00 87.69 163 ASP A CA 1
ATOM 1339 C C . ASP A 1 163 ? -2.241 12.220 -8.245 1.00 87.69 163 ASP A C 1
ATOM 1341 O O . ASP A 1 163 ? -2.337 13.128 -9.075 1.00 87.69 163 ASP A O 1
ATOM 1345 N N . ASN A 1 164 ? -1.205 11.379 -8.224 1.00 86.31 164 ASN A N 1
ATOM 1346 C CA . ASN A 1 164 ? -0.032 11.512 -9.062 1.00 86.31 164 ASN A CA 1
ATOM 1347 C C . ASN A 1 164 ? 0.389 10.152 -9.618 1.00 86.31 164 ASN A C 1
ATOM 1349 O O . ASN A 1 164 ? 0.916 9.284 -8.922 1.00 86.31 164 ASN A O 1
ATOM 1353 N N . ILE A 1 165 ? 0.237 9.995 -10.933 1.00 84.75 165 ILE A N 1
ATOM 1354 C CA . ILE A 1 165 ? 0.596 8.756 -11.629 1.00 84.75 165 ILE A CA 1
ATOM 1355 C C . ILE A 1 165 ? 2.071 8.369 -11.454 1.00 84.75 165 ILE A C 1
ATOM 1357 O O . ILE A 1 165 ? 2.401 7.191 -11.578 1.00 84.75 165 ILE A O 1
ATOM 1361 N N . ASN A 1 166 ? 2.951 9.340 -11.168 1.00 86.38 166 ASN A N 1
ATOM 1362 C CA . ASN A 1 166 ? 4.366 9.075 -10.934 1.00 86.38 166 ASN A CA 1
ATOM 1363 C C . ASN A 1 166 ? 4.559 8.138 -9.738 1.00 86.38 166 ASN A C 1
ATOM 1365 O O . ASN A 1 166 ? 5.486 7.343 -9.757 1.00 86.38 166 ASN A O 1
ATOM 1369 N N . VAL A 1 167 ? 3.655 8.148 -8.748 1.00 90.62 167 VAL A N 1
ATOM 1370 C CA . VAL A 1 167 ? 3.684 7.194 -7.632 1.00 90.62 167 VAL A CA 1
ATOM 1371 C C . VAL A 1 167 ? 3.611 5.767 -8.162 1.00 90.62 167 VAL A C 1
ATOM 1373 O O . VAL A 1 167 ? 4.468 4.956 -7.837 1.00 90.62 167 VAL A O 1
ATOM 1376 N N . ARG A 1 168 ? 2.647 5.458 -9.038 1.00 91.19 168 ARG A N 1
ATOM 1377 C CA . ARG A 1 168 ? 2.494 4.116 -9.624 1.00 91.19 168 ARG A CA 1
ATOM 1378 C C . ARG A 1 168 ? 3.758 3.680 -10.363 1.00 91.19 168 ARG A C 1
ATOM 1380 O O . ARG A 1 168 ? 4.195 2.540 -10.217 1.00 91.19 168 ARG A O 1
ATOM 1387 N N . ASP A 1 169 ? 4.321 4.583 -11.160 1.00 86.62 169 ASP A N 1
ATOM 1388 C CA . ASP A 1 169 ? 5.521 4.304 -11.942 1.00 86.62 169 ASP A CA 1
ATOM 1389 C C . ASP A 1 169 ? 6.740 4.110 -11.015 1.00 86.62 169 ASP A C 1
ATOM 1391 O O . ASP A 1 169 ? 7.521 3.189 -11.233 1.00 86.62 169 ASP A O 1
ATOM 1395 N N . THR A 1 170 ? 6.847 4.871 -9.920 1.00 89.12 170 THR A N 1
ATOM 1396 C CA . THR A 1 170 ? 7.848 4.667 -8.860 1.00 89.12 170 THR A CA 1
ATOM 1397 C C . THR A 1 170 ? 7.706 3.303 -8.188 1.00 89.12 170 THR A C 1
ATOM 1399 O O . THR A 1 170 ? 8.707 2.613 -8.026 1.00 89.12 170 THR A O 1
ATOM 1402 N N . LEU A 1 171 ? 6.491 2.878 -7.818 1.00 92.50 171 LEU A N 1
ATOM 1403 C CA . LEU A 1 171 ? 6.272 1.561 -7.197 1.00 92.50 171 LEU A CA 1
ATOM 1404 C C . LEU A 1 171 ? 6.709 0.418 -8.128 1.00 92.50 171 LEU A C 1
ATOM 1406 O O . LEU A 1 171 ? 7.232 -0.596 -7.663 1.00 92.50 171 LEU A O 1
ATOM 1410 N N . LEU A 1 172 ? 6.513 0.589 -9.441 1.00 89.75 172 LEU A N 1
ATOM 1411 C CA . LEU A 1 172 ? 6.995 -0.348 -10.454 1.00 89.75 172 LEU A CA 1
ATOM 1412 C C . LEU A 1 172 ? 8.525 -0.323 -10.558 1.00 89.75 172 LEU A C 1
ATOM 1414 O 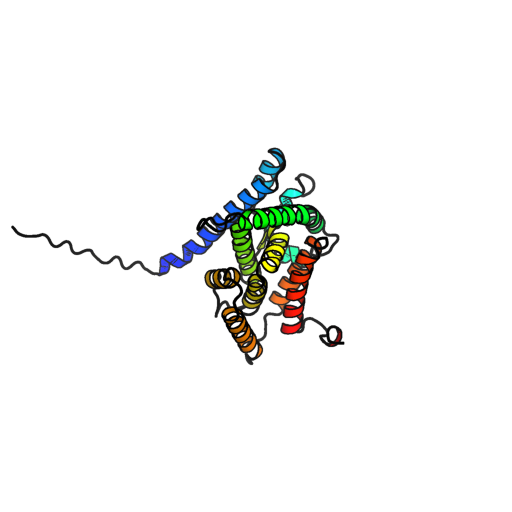O . LEU A 1 172 ? 9.141 -1.384 -10.547 1.00 89.75 172 LEU A O 1
ATOM 1418 N N . VAL A 1 173 ? 9.138 0.863 -10.634 1.00 87.44 173 VAL A N 1
ATOM 1419 C CA . VAL A 1 173 ? 10.603 1.024 -10.652 1.00 87.44 173 VAL A CA 1
ATOM 1420 C C . VAL A 1 173 ? 11.242 0.354 -9.442 1.00 87.44 173 VAL A C 1
ATOM 1422 O O . VAL A 1 173 ? 12.210 -0.376 -9.607 1.00 87.44 173 VAL A O 1
ATOM 1425 N N . ASP A 1 174 ? 10.667 0.537 -8.258 1.00 89.12 174 ASP A N 1
ATOM 1426 C CA . ASP A 1 174 ? 11.153 -0.037 -7.005 1.00 89.12 174 ASP A CA 1
ATOM 1427 C C . ASP A 1 174 ? 11.156 -1.578 -7.016 1.00 89.12 174 ASP A C 1
ATOM 1429 O O . ASP A 1 174 ? 12.102 -2.221 -6.566 1.00 89.12 174 ASP A O 1
ATOM 1433 N N . LEU A 1 175 ? 10.128 -2.197 -7.609 1.00 88.31 175 LEU A N 1
ATOM 1434 C CA . LEU A 1 175 ? 10.093 -3.649 -7.804 1.00 88.31 175 LEU A CA 1
ATOM 1435 C C . LEU A 1 175 ? 11.134 -4.125 -8.831 1.00 88.31 175 LEU A C 1
ATOM 1437 O O . LEU A 1 175 ? 11.723 -5.197 -8.669 1.00 88.31 175 LEU A O 1
ATOM 1441 N N . LEU A 1 176 ? 11.327 -3.360 -9.906 1.00 83.38 176 LEU A N 1
ATOM 1442 C CA . LEU A 1 176 ? 12.216 -3.724 -11.010 1.00 83.38 176 LEU A CA 1
ATOM 1443 C C . LEU A 1 176 ? 13.693 -3.505 -10.678 1.00 83.38 176 LEU A C 1
ATOM 1445 O O . LEU A 1 176 ? 14.537 -4.300 -11.092 1.00 83.38 176 LEU A O 1
ATOM 1449 N N . ASP A 1 177 ? 14.013 -2.493 -9.877 1.00 79.62 177 ASP A N 1
ATOM 1450 C CA . ASP A 1 177 ? 15.344 -2.263 -9.321 1.00 79.62 177 ASP A CA 1
ATOM 1451 C C . ASP A 1 177 ? 15.599 -3.156 -8.100 1.00 79.62 177 ASP A C 1
ATOM 1453 O O . ASP A 1 177 ? 16.035 -2.707 -7.052 1.00 79.62 177 ASP A O 1
ATOM 1457 N N . SER A 1 178 ? 15.329 -4.457 -8.208 1.00 67.31 178 SER A N 1
ATOM 1458 C CA . SER A 1 178 ? 15.279 -5.378 -7.060 1.00 67.31 178 SER A CA 1
ATOM 1459 C C . SER A 1 178 ? 16.572 -5.500 -6.226 1.00 67.31 178 SER A C 1
ATOM 1461 O O . SER A 1 178 ? 16.544 -6.111 -5.149 1.00 67.31 178 SER A O 1
ATOM 1463 N N . LYS A 1 179 ? 17.688 -4.944 -6.712 1.00 71.25 179 LYS A N 1
ATOM 1464 C CA . LYS A 1 179 ? 18.999 -4.866 -6.051 1.00 71.25 179 LYS A CA 1
ATOM 1465 C C . LYS A 1 179 ? 19.327 -3.477 -5.484 1.00 71.25 179 LYS A C 1
ATOM 1467 O O . LYS A 1 179 ? 20.303 -3.364 -4.745 1.00 71.25 179 LYS A O 1
ATOM 1472 N N . GLY A 1 180 ? 18.520 -2.458 -5.784 1.00 73.44 180 GLY A N 1
ATOM 1473 C CA . GLY A 1 180 ? 18.706 -1.079 -5.329 1.00 73.44 180 GLY A CA 1
ATOM 1474 C C . GLY A 1 180 ? 19.931 -0.429 -5.963 1.00 73.44 180 GLY A C 1
ATOM 1475 O O . GLY A 1 180 ? 20.664 0.300 -5.296 1.00 73.44 180 GLY A O 1
ATOM 1476 N N . GLU A 1 181 ? 20.206 -0.762 -7.223 1.00 74.31 181 GLU A N 1
ATOM 1477 C CA . GLU A 1 181 ? 21.391 -0.298 -7.948 1.00 74.31 181 GLU A CA 1
ATOM 1478 C C . GLU A 1 181 ? 21.208 1.120 -8.499 1.00 74.31 181 GLU A C 1
ATOM 1480 O O . GLU A 1 181 ? 22.188 1.852 -8.649 1.00 74.31 181 GLU A O 1
ATOM 1485 N N . TYR A 1 182 ? 19.966 1.518 -8.785 1.00 73.94 182 TYR A N 1
ATOM 1486 C CA . TYR A 1 182 ? 19.644 2.737 -9.525 1.00 73.94 182 TYR A CA 1
ATOM 1487 C C . TYR A 1 182 ? 18.924 3.767 -8.660 1.00 73.94 182 TYR A C 1
ATOM 1489 O O . TYR A 1 182 ? 19.216 4.961 -8.754 1.00 73.94 182 TYR A O 1
ATOM 1497 N N . TYR A 1 183 ? 18.011 3.320 -7.798 1.00 78.75 183 TYR A N 1
ATOM 1498 C CA . TYR A 1 183 ? 17.201 4.192 -6.962 1.00 78.75 183 TYR A CA 1
ATOM 1499 C C . TYR A 1 183 ? 17.251 3.757 -5.499 1.00 78.75 183 TYR A C 1
ATOM 1501 O O . TYR A 1 183 ? 16.807 2.677 -5.120 1.00 78.75 183 TYR A O 1
ATOM 1509 N N . ASN A 1 184 ? 17.745 4.653 -4.645 1.00 84.88 184 ASN A N 1
ATOM 1510 C CA . ASN A 1 184 ? 17.490 4.553 -3.212 1.00 84.88 184 ASN A CA 1
ATOM 1511 C C . ASN A 1 184 ? 16.107 5.139 -2.880 1.00 84.88 184 ASN A C 1
ATOM 1513 O O . ASN A 1 184 ? 15.498 5.840 -3.693 1.00 84.88 184 ASN A O 1
ATOM 1517 N N . ILE A 1 185 ? 15.634 4.903 -1.656 1.00 86.50 185 ILE A N 1
ATOM 1518 C CA . ILE A 1 185 ? 14.319 5.378 -1.217 1.00 86.50 185 ILE A CA 1
ATOM 1519 C C . ILE A 1 185 ? 14.125 6.895 -1.362 1.00 86.50 185 ILE A C 1
ATOM 1521 O O . ILE A 1 185 ? 13.050 7.340 -1.749 1.00 86.50 185 ILE A O 1
ATOM 1525 N N . ASP A 1 186 ? 15.154 7.707 -1.119 1.00 85.94 186 ASP A N 1
ATOM 1526 C CA . ASP A 1 186 ? 15.036 9.166 -1.222 1.00 85.94 186 ASP A CA 1
ATOM 1527 C C . ASP A 1 186 ? 14.871 9.601 -2.696 1.00 85.94 186 ASP A C 1
ATOM 1529 O O . ASP A 1 186 ? 14.094 10.508 -3.009 1.00 85.94 186 ASP A O 1
ATOM 1533 N N . SER A 1 187 ? 15.531 8.902 -3.627 1.00 86.12 187 SER A N 1
ATOM 1534 C CA . SER A 1 187 ? 15.345 9.085 -5.071 1.00 86.12 187 SER A CA 1
ATOM 1535 C C . SER A 1 187 ? 13.960 8.636 -5.545 1.00 86.12 187 SER A C 1
ATOM 1537 O O . SER A 1 187 ? 13.348 9.333 -6.353 1.00 86.12 187 SER A O 1
ATOM 1539 N N . LEU A 1 188 ? 13.437 7.521 -5.023 1.00 87.00 188 LEU A N 1
ATOM 1540 C CA . LEU A 1 188 ? 12.079 7.046 -5.323 1.00 87.00 188 LEU A CA 1
ATOM 1541 C C . LEU A 1 188 ? 11.013 8.035 -4.840 1.00 87.00 188 LEU A C 1
ATOM 1543 O O . LEU A 1 188 ? 10.072 8.335 -5.570 1.00 87.00 188 LEU A O 1
ATOM 1547 N N . LEU A 1 189 ? 11.174 8.587 -3.636 1.00 87.56 189 LEU A N 1
ATOM 1548 C CA . LEU A 1 189 ? 10.254 9.593 -3.100 1.00 87.56 189 LEU A CA 1
ATOM 1549 C C . LEU A 1 189 ? 10.277 10.875 -3.924 1.00 87.56 189 LEU A C 1
ATOM 1551 O O . LEU A 1 189 ? 9.221 11.413 -4.244 1.00 87.56 189 LEU A O 1
ATOM 1555 N N . THR A 1 190 ? 11.469 11.326 -4.321 1.00 85.50 190 THR A N 1
ATOM 1556 C CA . THR A 1 190 ? 11.605 12.472 -5.227 1.00 85.50 190 THR A CA 1
ATOM 1557 C C . THR A 1 190 ? 10.831 12.205 -6.516 1.00 85.50 190 THR A C 1
ATOM 1559 O O . THR A 1 190 ? 9.964 12.983 -6.893 1.00 85.50 190 THR A O 1
ATOM 1562 N N . LEU A 1 191 ? 11.062 11.051 -7.142 1.00 83.69 191 LEU A N 1
ATOM 1563 C CA . LEU A 1 191 ? 10.390 10.657 -8.375 1.00 83.69 191 LEU A CA 1
ATOM 1564 C C . LEU A 1 191 ? 8.858 10.599 -8.236 1.00 83.69 191 LEU A C 1
ATOM 1566 O O . LEU A 1 191 ? 8.145 11.073 -9.118 1.00 83.69 191 LEU A O 1
ATOM 1570 N N . ALA A 1 192 ? 8.357 10.037 -7.134 1.00 86.56 192 ALA A N 1
ATOM 1571 C CA . ALA A 1 192 ? 6.927 9.895 -6.877 1.00 86.56 192 ALA A CA 1
ATOM 1572 C C . ALA A 1 192 ? 6.215 11.240 -6.668 1.00 86.56 192 ALA A C 1
ATOM 1574 O O . ALA A 1 192 ? 5.058 11.382 -7.063 1.00 86.56 192 ALA A O 1
ATOM 1575 N N . LEU A 1 193 ? 6.893 12.210 -6.047 1.00 82.00 193 LEU A N 1
ATOM 1576 C CA . LEU A 1 193 ? 6.317 13.504 -5.670 1.00 82.00 193 LEU A CA 1
ATOM 1577 C C . LEU A 1 193 ? 6.5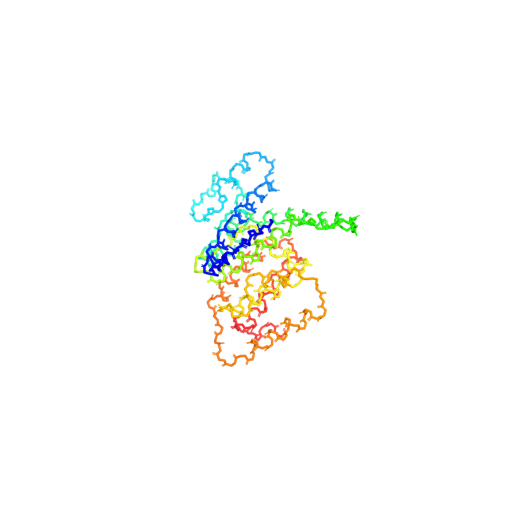30 14.609 -6.706 1.00 82.00 193 LEU A C 1
ATOM 1579 O O . LEU A 1 193 ? 5.884 15.654 -6.631 1.00 82.00 193 LEU A O 1
ATOM 1583 N N . GLU A 1 194 ? 7.414 14.402 -7.678 1.00 79.19 194 GLU A N 1
ATOM 1584 C CA . GLU A 1 194 ? 7.605 15.361 -8.757 1.00 79.19 194 GLU A CA 1
ATOM 1585 C C . GLU A 1 194 ? 6.299 15.574 -9.552 1.00 79.19 194 GLU A C 1
ATOM 1587 O O . GLU A 1 194 ? 5.575 14.607 -9.841 1.00 79.19 194 GLU A O 1
ATOM 1592 N N . PRO A 1 195 ? 5.985 16.817 -9.972 1.00 74.81 195 PRO A N 1
ATOM 1593 C CA . PRO A 1 195 ? 4.857 17.077 -10.851 1.00 74.81 195 PRO A CA 1
ATOM 1594 C C . PRO A 1 195 ? 4.974 16.276 -12.147 1.00 74.81 195 PRO A C 1
ATOM 1596 O O . PRO A 1 195 ? 6.039 16.191 -12.761 1.00 74.81 195 PRO A O 1
ATOM 1599 N N . ARG A 1 196 ? 3.859 15.731 -12.637 1.00 70.62 196 ARG A N 1
ATOM 1600 C CA . ARG A 1 196 ? 3.857 14.975 -13.893 1.00 70.62 196 ARG A CA 1
ATOM 1601 C C . ARG A 1 196 ? 4.209 15.874 -15.086 1.00 70.62 196 ARG A C 1
ATOM 1603 O O . ARG A 1 196 ? 3.355 16.579 -15.627 1.00 70.62 196 ARG A O 1
ATOM 1610 N N . THR A 1 197 ? 5.453 15.793 -15.553 1.00 77.56 197 THR A N 1
ATOM 1611 C CA . THR A 1 197 ? 5.927 16.440 -16.787 1.00 77.56 197 THR A CA 1
ATOM 1612 C C . THR A 1 197 ? 6.198 15.417 -17.892 1.00 77.56 197 THR A C 1
ATOM 1614 O O . THR A 1 197 ? 6.285 14.205 -17.656 1.00 77.56 197 THR A O 1
ATOM 1617 N N . LYS A 1 198 ? 6.321 15.896 -19.138 1.00 76.81 198 LYS A N 1
ATOM 1618 C CA . LYS A 1 198 ? 6.676 15.033 -20.278 1.00 76.81 198 LYS A CA 1
ATOM 1619 C C . LYS A 1 198 ? 8.101 14.504 -20.146 1.00 76.81 198 LYS A C 1
ATOM 1621 O O . LYS A 1 198 ? 8.387 13.421 -20.643 1.00 76.81 198 LYS A O 1
ATOM 1626 N N . GLU A 1 199 ? 8.974 15.279 -19.523 1.00 79.00 199 GLU A N 1
ATOM 1627 C CA . GLU A 1 199 ? 10.381 14.988 -19.291 1.00 79.00 199 GLU A CA 1
ATOM 1628 C C . GLU A 1 199 ? 10.521 13.831 -18.299 1.00 79.00 199 GLU A C 1
ATOM 1630 O O . GLU A 1 199 ? 11.067 12.796 -18.670 1.00 79.00 199 GLU A O 1
ATOM 1635 N N . ILE A 1 200 ? 9.885 13.930 -17.125 1.00 74.69 200 ILE A N 1
ATOM 1636 C CA . ILE A 1 200 ? 9.883 12.854 -16.117 1.00 74.69 200 ILE A CA 1
ATOM 1637 C C . ILE A 1 200 ? 9.291 11.564 -16.690 1.00 74.69 200 ILE A C 1
ATOM 1639 O O . ILE A 1 200 ? 9.872 10.491 -16.550 1.00 74.69 200 ILE A O 1
ATOM 1643 N N . SER A 1 201 ? 8.181 11.668 -17.430 1.00 71.81 201 SER A N 1
ATOM 1644 C CA . SER A 1 201 ? 7.568 10.502 -18.085 1.00 71.81 201 SER A CA 1
ATOM 1645 C C . SER A 1 201 ? 8.515 9.830 -19.094 1.00 71.81 201 SER A C 1
ATOM 1647 O O . SER A 1 201 ? 8.474 8.614 -19.267 1.00 71.81 201 SER A O 1
ATOM 1649 N N . LYS A 1 202 ? 9.356 10.606 -19.797 1.00 75.44 202 LYS A N 1
ATOM 1650 C CA . LYS A 1 202 ? 10.350 10.066 -20.739 1.00 75.44 202 LYS A CA 1
ATOM 1651 C C . LYS A 1 202 ? 11.510 9.399 -20.015 1.00 75.44 202 LYS A C 1
ATOM 1653 O O . LYS A 1 202 ? 11.944 8.345 -20.468 1.00 75.44 202 LYS A O 1
ATOM 1658 N N . ASP A 1 203 ? 12.001 9.997 -18.934 1.00 77.75 203 ASP A N 1
ATOM 1659 C CA . ASP A 1 203 ? 13.107 9.436 -18.159 1.00 77.75 203 ASP A CA 1
ATOM 1660 C C . ASP A 1 203 ? 12.702 8.111 -17.504 1.00 77.75 203 ASP A C 1
ATOM 1662 O O . ASP A 1 203 ? 13.420 7.122 -17.645 1.00 77.75 203 ASP A O 1
ATOM 1666 N N . LEU A 1 204 ? 11.503 8.056 -16.915 1.00 74.38 204 LEU A N 1
ATOM 1667 C CA . LEU A 1 204 ? 10.910 6.826 -16.386 1.00 74.38 204 LEU A CA 1
ATOM 1668 C C . LEU A 1 204 ? 10.761 5.752 -17.454 1.00 74.38 204 LEU A C 1
ATOM 1670 O O . LEU A 1 204 ? 11.165 4.608 -17.267 1.00 74.38 204 LEU A O 1
ATOM 1674 N N . ARG A 1 205 ? 10.208 6.126 -18.608 1.00 73.81 205 ARG A N 1
ATOM 1675 C CA . ARG A 1 205 ? 10.049 5.200 -19.724 1.00 73.81 205 ARG A CA 1
ATOM 1676 C C . ARG A 1 205 ? 11.393 4.660 -20.209 1.00 73.81 205 ARG A C 1
ATOM 1678 O O . ARG A 1 205 ? 11.476 3.467 -20.467 1.00 73.81 205 ARG A O 1
ATOM 1685 N N . ARG A 1 206 ? 12.422 5.506 -20.328 1.00 77.25 206 ARG A N 1
ATOM 1686 C CA . ARG A 1 206 ? 13.767 5.069 -20.726 1.00 77.25 206 ARG A CA 1
ATOM 1687 C C . ARG A 1 206 ? 14.335 4.079 -19.713 1.00 77.25 206 ARG A C 1
ATOM 1689 O O . ARG A 1 206 ? 14.829 3.044 -20.133 1.00 77.25 206 ARG A O 1
ATOM 1696 N N . PHE A 1 207 ? 14.204 4.356 -18.415 1.00 79.12 207 PHE A N 1
ATOM 1697 C CA . PHE A 1 207 ? 14.631 3.423 -17.371 1.00 79.12 207 PHE A CA 1
ATOM 1698 C C . PHE A 1 207 ? 13.918 2.067 -17.489 1.00 79.12 207 PHE A C 1
ATOM 1700 O O . PHE A 1 207 ? 14.564 1.022 -17.491 1.00 79.12 207 PHE A O 1
ATOM 1707 N N . LEU A 1 208 ? 12.590 2.074 -17.655 1.00 74.19 208 LEU A N 1
ATOM 1708 C CA . LEU A 1 208 ? 11.816 0.846 -17.849 1.00 74.19 208 LEU A CA 1
ATOM 1709 C C . LEU A 1 208 ? 12.250 0.104 -19.122 1.00 74.19 208 LEU A C 1
ATOM 1711 O O . LEU A 1 208 ? 12.422 -1.107 -19.092 1.00 74.19 208 LEU A O 1
ATOM 1715 N N . GLU A 1 209 ? 12.461 0.805 -20.239 1.00 73.06 209 GLU A N 1
ATOM 1716 C CA . GLU A 1 209 ? 12.947 0.213 -21.493 1.00 73.06 209 GLU A CA 1
ATOM 1717 C C . GLU A 1 209 ? 14.363 -0.372 -21.352 1.00 73.06 209 GLU A C 1
ATOM 1719 O O . GLU A 1 209 ? 14.629 -1.446 -21.887 1.00 73.06 209 GLU A O 1
ATOM 1724 N N . GLU A 1 210 ? 15.263 0.284 -20.620 1.00 78.38 210 GLU A N 1
ATOM 1725 C CA . GLU A 1 210 ? 16.602 -0.237 -20.320 1.00 78.38 210 GLU A CA 1
ATOM 1726 C C . GLU A 1 210 ? 16.511 -1.525 -19.497 1.00 78.38 210 GLU A C 1
ATOM 1728 O O . GLU A 1 210 ? 17.086 -2.539 -19.894 1.00 78.38 210 GLU A O 1
ATOM 1733 N N . LYS A 1 211 ? 15.695 -1.534 -18.435 1.00 75.00 211 LYS A N 1
ATOM 1734 C CA . LYS A 1 211 ? 15.451 -2.732 -17.622 1.00 75.00 211 LYS A CA 1
ATOM 1735 C C . LYS A 1 211 ? 14.790 -3.870 -18.400 1.00 75.00 211 LYS A C 1
ATOM 1737 O O . LYS A 1 211 ? 15.085 -5.031 -18.140 1.00 75.00 211 LYS A O 1
ATOM 1742 N N . PHE A 1 212 ? 13.937 -3.566 -19.380 1.00 68.00 212 PHE A N 1
ATOM 1743 C CA . PHE A 1 212 ? 13.287 -4.584 -20.215 1.00 68.00 212 PHE A CA 1
ATOM 1744 C C . PHE A 1 212 ? 14.277 -5.308 -21.128 1.00 68.00 212 PHE A C 1
ATOM 1746 O O . PHE A 1 212 ? 14.055 -6.466 -21.475 1.00 68.00 212 PHE A O 1
ATOM 1753 N N . ASN A 1 213 ? 15.332 -4.611 -21.548 1.00 69.50 213 ASN A N 1
ATOM 1754 C CA . ASN A 1 213 ? 16.319 -5.105 -22.503 1.00 69.50 213 ASN A CA 1
ATOM 1755 C C . ASN A 1 213 ? 17.597 -5.623 -21.819 1.00 69.50 213 ASN A C 1
ATOM 1757 O O . ASN A 1 213 ? 18.577 -5.928 -22.498 1.00 69.50 213 ASN A O 1
ATOM 1761 N N . GLU A 1 214 ? 17.616 -5.703 -20.487 1.00 70.12 214 GLU A N 1
ATOM 1762 C CA . GLU A 1 214 ? 18.767 -6.182 -19.729 1.00 70.12 214 GLU A CA 1
ATOM 1763 C C . GLU A 1 214 ? 18.844 -7.718 -19.818 1.00 70.12 214 GLU A C 1
ATOM 1765 O O . GLU A 1 214 ? 18.223 -8.454 -19.057 1.00 70.12 214 GLU A O 1
ATOM 1770 N N . ASP A 1 215 ? 19.616 -8.214 -20.791 1.00 56.03 215 ASP A N 1
ATOM 1771 C CA . ASP A 1 215 ? 19.704 -9.633 -21.180 1.00 56.03 215 ASP A CA 1
ATOM 1772 C C . ASP A 1 215 ? 20.191 -10.594 -20.071 1.00 56.03 21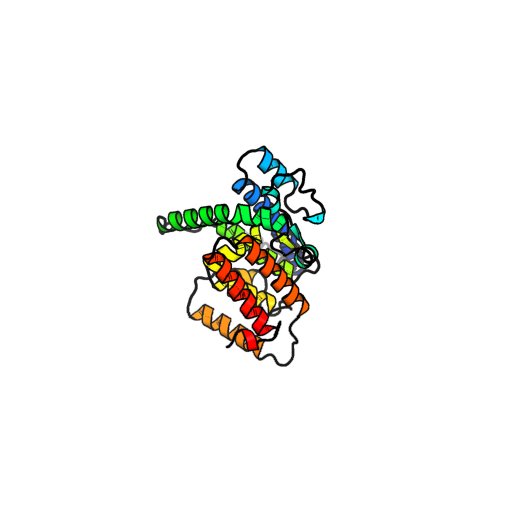5 ASP A C 1
ATOM 1774 O O . ASP A 1 215 ? 20.257 -11.808 -20.292 1.00 56.03 215 ASP A O 1
ATOM 1778 N N . HIS A 1 216 ? 20.656 -10.097 -18.920 1.00 53.78 216 HIS A N 1
ATOM 1779 C CA . HIS A 1 216 ? 21.473 -10.876 -17.975 1.00 53.78 216 HIS A CA 1
ATOM 1780 C C . HIS A 1 216 ? 20.913 -10.969 -16.553 1.00 53.78 216 HIS A C 1
ATOM 1782 O O . HIS A 1 216 ? 21.486 -11.693 -15.736 1.00 53.78 216 HIS A O 1
ATOM 1788 N N . GLU A 1 217 ? 19.780 -10.331 -16.256 1.00 60.62 217 GLU A N 1
ATOM 1789 C CA . GLU A 1 217 ? 19.166 -10.404 -14.929 1.00 60.62 217 GLU A CA 1
ATOM 1790 C C . GLU A 1 217 ? 17.769 -11.008 -14.996 1.00 60.62 217 GLU A C 1
ATOM 1792 O O . GLU A 1 217 ? 16.827 -10.428 -15.530 1.00 60.62 217 GLU A O 1
ATOM 1797 N N . LEU A 1 218 ? 17.633 -12.219 -14.448 1.00 59.72 218 LEU A N 1
ATOM 1798 C CA . LEU A 1 218 ? 16.322 -12.823 -14.264 1.00 59.72 218 LEU A CA 1
ATOM 1799 C C . LEU A 1 218 ? 15.564 -12.027 -13.190 1.00 59.72 218 LEU A C 1
ATOM 1801 O O . LEU A 1 218 ? 16.096 -11.862 -12.089 1.00 59.72 218 LEU A O 1
ATOM 1805 N N . PRO A 1 219 ? 14.332 -11.571 -13.472 1.00 65.69 219 PRO A N 1
ATOM 1806 C CA . PRO A 1 219 ? 13.521 -10.876 -12.483 1.00 65.69 219 PRO A CA 1
ATOM 1807 C C . PRO A 1 219 ? 13.266 -11.767 -11.257 1.00 65.69 219 PRO A C 1
ATOM 1809 O O . PRO A 1 219 ? 13.034 -12.971 -11.402 1.00 65.69 219 PRO A O 1
ATOM 1812 N N . ASP A 1 220 ? 13.258 -11.192 -10.051 1.00 78.06 220 ASP A N 1
ATOM 1813 C CA . ASP A 1 220 ? 12.887 -11.921 -8.832 1.00 78.06 220 ASP A CA 1
ATOM 1814 C C . ASP A 1 220 ? 11.372 -12.186 -8.818 1.00 78.06 220 ASP A C 1
ATOM 1816 O O . ASP A 1 220 ? 10.560 -11.380 -8.355 1.00 78.06 220 ASP A O 1
ATOM 1820 N N . ILE A 1 221 ? 10.988 -13.333 -9.380 1.00 81.12 221 ILE A N 1
ATOM 1821 C CA . ILE A 1 221 ? 9.589 -13.758 -9.511 1.00 81.12 221 ILE A CA 1
ATOM 1822 C C . ILE A 1 221 ? 8.914 -13.877 -8.140 1.00 81.12 221 ILE A C 1
ATOM 1824 O O . ILE A 1 221 ? 7.726 -13.581 -8.027 1.00 81.12 221 ILE A O 1
ATOM 1828 N N . CYS A 1 222 ? 9.643 -14.269 -7.091 1.00 83.06 222 CYS A N 1
ATOM 1829 C CA . CYS A 1 222 ? 9.075 -14.386 -5.749 1.00 83.06 222 CYS A CA 1
ATOM 1830 C C . CYS A 1 222 ? 8.645 -13.013 -5.222 1.00 83.06 222 CYS A C 1
ATOM 1832 O O . CYS A 1 222 ? 7.506 -12.870 -4.782 1.00 83.06 222 CYS A O 1
ATOM 1834 N N . LYS A 1 223 ? 9.496 -11.986 -5.364 1.00 84.69 223 LYS A N 1
ATOM 1835 C CA . LYS A 1 223 ? 9.128 -10.603 -5.009 1.00 84.69 223 LYS A CA 1
ATOM 1836 C C . LYS A 1 223 ? 7.921 -10.110 -5.803 1.00 84.69 223 LYS A C 1
ATOM 1838 O O . LYS A 1 223 ? 7.032 -9.479 -5.238 1.00 84.69 223 LYS A O 1
ATOM 1843 N N . ALA A 1 224 ? 7.859 -10.414 -7.098 1.00 87.56 224 ALA A N 1
ATOM 1844 C CA . ALA A 1 224 ? 6.718 -10.021 -7.919 1.00 87.56 224 ALA A CA 1
ATOM 1845 C C . ALA A 1 224 ? 5.415 -10.709 -7.484 1.00 87.56 224 ALA A C 1
ATOM 1847 O O . ALA A 1 224 ? 4.366 -10.069 -7.472 1.00 87.56 224 ALA A O 1
ATOM 1848 N N . LEU A 1 225 ? 5.468 -11.983 -7.084 1.00 87.81 225 LEU A N 1
ATOM 1849 C CA . LEU A 1 225 ? 4.312 -12.698 -6.539 1.00 87.81 225 LEU A CA 1
ATOM 1850 C C . LEU A 1 225 ? 3.849 -12.109 -5.199 1.00 87.81 225 LEU A C 1
ATOM 1852 O O . LEU A 1 225 ? 2.646 -11.907 -5.031 1.00 87.81 225 LEU A O 1
ATOM 1856 N N . ASP A 1 226 ? 4.779 -11.776 -4.296 1.00 89.56 226 ASP A N 1
ATOM 1857 C CA . ASP A 1 226 ? 4.466 -11.090 -3.033 1.00 89.56 226 ASP A CA 1
ATOM 1858 C C . ASP A 1 226 ? 3.724 -9.772 -3.300 1.00 89.56 226 ASP A C 1
ATOM 1860 O O . ASP A 1 226 ? 2.669 -9.498 -2.723 1.00 89.56 226 ASP A O 1
ATOM 1864 N N . VAL A 1 227 ? 4.254 -8.968 -4.228 1.00 92.38 227 VAL A N 1
ATOM 1865 C CA . VAL A 1 227 ? 3.655 -7.689 -4.616 1.00 92.38 227 VAL A CA 1
ATOM 1866 C C . VAL A 1 227 ? 2.286 -7.887 -5.262 1.00 92.38 227 VAL A C 1
ATOM 1868 O O . VAL A 1 227 ? 1.350 -7.160 -4.941 1.00 92.38 227 VAL A O 1
ATOM 1871 N N . VAL A 1 228 ? 2.116 -8.880 -6.136 1.00 92.75 228 VAL A N 1
ATOM 1872 C CA . VAL A 1 228 ? 0.809 -9.177 -6.740 1.00 92.75 228 VAL A CA 1
ATOM 1873 C C . VAL A 1 228 ? -0.220 -9.561 -5.676 1.00 92.75 228 VAL A C 1
ATOM 1875 O O . VAL A 1 228 ? -1.362 -9.113 -5.763 1.00 92.75 228 VAL A O 1
ATOM 1878 N N . ASN A 1 229 ? 0.149 -10.346 -4.662 1.00 93.50 229 ASN A N 1
ATOM 1879 C CA . ASN A 1 229 ? -0.765 -10.692 -3.569 1.00 93.50 229 ASN A CA 1
ATOM 1880 C C . ASN A 1 229 ? -1.123 -9.470 -2.718 1.00 93.50 229 ASN A C 1
ATOM 1882 O O . ASN A 1 229 ? -2.293 -9.274 -2.386 1.00 93.50 229 ASN A O 1
ATOM 1886 N N . LEU A 1 230 ? -0.156 -8.589 -2.456 1.00 95.75 230 LEU A N 1
ATOM 1887 C CA . LEU A 1 230 ? -0.423 -7.308 -1.813 1.00 95.75 230 LEU A CA 1
ATOM 1888 C C . LEU A 1 230 ? -1.376 -6.436 -2.642 1.00 95.75 230 LEU A C 1
ATOM 1890 O O . LEU A 1 230 ? -2.322 -5.871 -2.099 1.00 95.75 230 LEU A O 1
ATOM 1894 N N . LEU A 1 231 ? -1.188 -6.355 -3.958 1.00 96.88 231 LEU A N 1
ATOM 1895 C CA . LEU A 1 231 ? -2.075 -5.584 -4.828 1.00 96.88 231 LEU A CA 1
ATOM 1896 C C . LEU A 1 231 ? -3.480 -6.196 -4.924 1.00 96.88 231 LEU A C 1
ATOM 1898 O O . LEU A 1 231 ? -4.453 -5.451 -4.997 1.00 96.88 231 LEU A O 1
ATOM 1902 N N . LYS A 1 232 ? -3.627 -7.526 -4.848 1.00 96.12 232 LYS A N 1
ATOM 1903 C CA . LYS A 1 232 ? -4.948 -8.168 -4.706 1.00 96.12 232 LYS A CA 1
ATOM 1904 C C . LYS A 1 232 ? -5.638 -7.744 -3.411 1.00 96.12 232 LYS A C 1
ATOM 1906 O O . LYS A 1 232 ? -6.813 -7.378 -3.456 1.00 96.12 232 LYS A O 1
ATOM 1911 N N . ALA A 1 233 ? -4.911 -7.740 -2.291 1.00 97.44 233 ALA A N 1
ATOM 1912 C CA . ALA A 1 233 ? -5.419 -7.236 -1.018 1.00 97.44 233 ALA A CA 1
ATOM 1913 C C . ALA A 1 233 ? -5.843 -5.761 -1.139 1.00 97.44 233 ALA A C 1
ATOM 1915 O O . ALA A 1 233 ? -6.974 -5.425 -0.794 1.00 97.44 233 ALA A O 1
ATOM 1916 N N . MET A 1 234 ? -4.998 -4.895 -1.716 1.00 98.06 234 MET A N 1
ATOM 1917 C CA . MET A 1 234 ? -5.343 -3.485 -1.959 1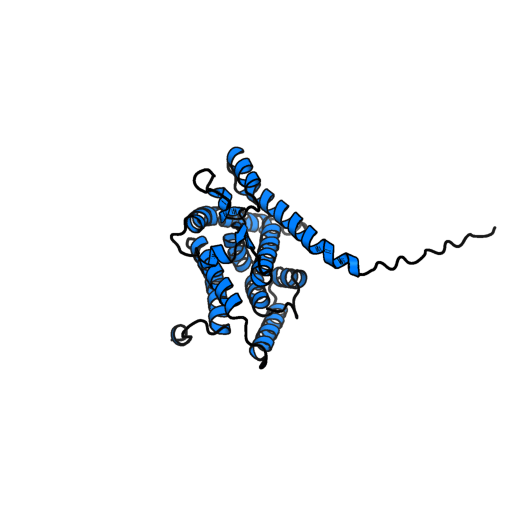.00 98.06 234 MET A CA 1
ATOM 1918 C C . MET A 1 234 ? -6.603 -3.343 -2.819 1.00 98.06 234 MET A C 1
ATOM 1920 O O . MET A 1 234 ? -7.508 -2.599 -2.455 1.00 98.06 234 MET A O 1
ATOM 1924 N N . ALA A 1 235 ? -6.708 -4.087 -3.925 1.00 97.62 235 ALA A N 1
ATOM 1925 C CA . ALA A 1 235 ? -7.874 -4.055 -4.808 1.00 97.62 235 ALA A CA 1
ATOM 1926 C C . ALA A 1 235 ? -9.156 -4.493 -4.086 1.00 97.62 235 ALA A C 1
ATOM 1928 O O . ALA A 1 235 ? -10.228 -3.957 -4.365 1.00 97.62 235 ALA A O 1
ATOM 1929 N N . CYS A 1 236 ? -9.047 -5.440 -3.149 1.00 97.75 236 CYS A N 1
ATOM 1930 C CA . CYS A 1 236 ? -10.150 -5.828 -2.281 1.00 97.75 236 CYS A CA 1
ATOM 1931 C C . CYS A 1 236 ? -10.503 -4.723 -1.277 1.00 97.75 236 CYS A C 1
ATOM 1933 O O . CYS A 1 236 ? -11.688 -4.522 -1.025 1.00 97.75 236 CYS A O 1
ATOM 1935 N N . VAL A 1 237 ? -9.524 -4.016 -0.706 1.00 98.12 237 VAL A N 1
ATOM 1936 C CA . VAL A 1 237 ? -9.746 -2.909 0.243 1.00 98.12 237 VAL A CA 1
ATOM 1937 C C . VAL A 1 237 ? -10.440 -1.722 -0.429 1.00 98.12 237 VAL A C 1
ATOM 1939 O O . VAL A 1 237 ? -11.401 -1.192 0.120 1.00 98.12 237 VAL A O 1
ATOM 1942 N N . VAL A 1 238 ? -10.027 -1.331 -1.635 1.00 97.62 238 VAL A N 1
ATOM 1943 C CA . VAL A 1 238 ? -10.609 -0.172 -2.343 1.00 97.62 238 VAL A CA 1
ATOM 1944 C C . VAL A 1 238 ? -11.728 -0.540 -3.323 1.00 97.62 238 VAL A C 1
ATOM 1946 O O . VAL A 1 238 ? -12.064 0.248 -4.204 1.00 97.62 238 VAL A O 1
ATOM 1949 N N . ASP A 1 239 ? -12.332 -1.725 -3.189 1.00 96.00 239 ASP A N 1
ATOM 1950 C CA . ASP A 1 239 ? -13.318 -2.253 -4.147 1.00 96.00 239 ASP A CA 1
ATOM 1951 C C . ASP A 1 239 ? -14.512 -1.310 -4.386 1.00 96.00 239 ASP A C 1
ATOM 1953 O O . ASP A 1 239 ? -14.988 -1.173 -5.513 1.00 96.00 239 ASP A O 1
ATOM 1957 N N . GLY A 1 240 ? -14.948 -0.604 -3.338 1.00 94.69 240 GLY A N 1
ATOM 1958 C CA . GLY A 1 240 ? -16.043 0.368 -3.398 1.00 94.69 240 GLY A CA 1
ATOM 1959 C C . GLY A 1 240 ? -15.691 1.719 -4.033 1.00 94.69 240 GLY A C 1
ATOM 1960 O O . GLY A 1 240 ? -16.571 2.572 -4.113 1.00 94.69 240 GLY A O 1
ATOM 1961 N N . ILE A 1 241 ? -14.441 1.935 -4.463 1.00 97.44 241 ILE A N 1
ATOM 1962 C CA . ILE A 1 241 ? -13.939 3.217 -4.983 1.00 97.44 241 ILE A CA 1
ATOM 1963 C C . ILE A 1 241 ? -13.274 2.984 -6.355 1.00 97.44 241 ILE A C 1
ATOM 1965 O O . ILE A 1 241 ? -12.064 2.731 -6.431 1.00 97.44 241 ILE A O 1
ATOM 1969 N N . PRO A 1 242 ? -14.045 3.028 -7.461 1.00 96.12 242 PRO A N 1
ATOM 1970 C CA . PRO A 1 242 ? -13.563 2.665 -8.797 1.00 96.12 242 PRO A CA 1
ATOM 1971 C C . PRO A 1 242 ? -12.304 3.419 -9.252 1.00 96.12 242 PRO A C 1
ATOM 1973 O O . PRO A 1 242 ? -11.430 2.828 -9.890 1.00 96.12 242 PRO A O 1
ATOM 1976 N N . GLU A 1 243 ? -12.192 4.700 -8.900 1.00 94.69 243 GLU A N 1
ATOM 1977 C CA . GLU A 1 243 ? -11.085 5.595 -9.248 1.00 94.69 243 GLU A CA 1
ATOM 1978 C C . GLU A 1 243 ? -9.751 5.153 -8.642 1.00 94.69 243 GLU A C 1
ATOM 1980 O O . GLU A 1 243 ? -8.702 5.311 -9.269 1.00 94.69 243 GLU A O 1
ATOM 1985 N N . LEU A 1 244 ? -9.792 4.566 -7.445 1.00 97.06 244 LEU A N 1
ATOM 1986 C CA . LEU A 1 244 ? -8.619 4.018 -6.770 1.00 97.06 244 LEU A CA 1
ATOM 1987 C C . LEU A 1 244 ? -8.326 2.603 -7.270 1.00 97.06 244 LEU A C 1
ATOM 1989 O O . LEU A 1 244 ? -7.185 2.259 -7.585 1.00 97.06 244 LEU A O 1
ATOM 1993 N N . LYS A 1 245 ? -9.378 1.791 -7.415 1.00 96.94 245 LYS A N 1
ATOM 1994 C CA . LYS A 1 245 ? -9.282 0.395 -7.852 1.00 96.94 245 LYS A CA 1
ATOM 1995 C C . LYS A 1 245 ? -8.616 0.253 -9.222 1.00 96.94 245 LYS A C 1
ATOM 1997 O O . LYS A 1 245 ? -7.800 -0.649 -9.421 1.00 96.94 245 LYS A O 1
ATOM 2002 N N . VAL A 1 246 ? -8.917 1.152 -10.164 1.00 95.75 246 VAL A N 1
ATOM 2003 C CA . VAL A 1 246 ? -8.301 1.135 -11.502 1.00 95.75 246 VAL A CA 1
ATOM 2004 C C . VAL A 1 246 ? -6.783 1.353 -11.453 1.00 95.75 246 VAL A C 1
ATOM 2006 O O . VAL A 1 246 ? -6.068 0.750 -12.252 1.00 95.75 246 VAL A O 1
ATOM 2009 N N . GLN A 1 247 ? -6.269 2.137 -10.497 1.00 95.56 247 GLN A N 1
ATOM 2010 C CA . GLN A 1 247 ? -4.824 2.352 -10.349 1.00 95.56 247 GLN A CA 1
ATOM 2011 C C . GLN A 1 247 ? -4.114 1.077 -9.892 1.00 95.56 247 GLN A C 1
ATOM 2013 O O . GLN A 1 247 ? -3.081 0.705 -10.452 1.00 95.56 247 GLN A O 1
ATOM 2018 N N . VAL A 1 248 ? -4.711 0.368 -8.928 1.00 97.00 248 VAL A N 1
ATOM 2019 C CA . VAL A 1 248 ? -4.190 -0.910 -8.423 1.00 97.00 248 VAL A CA 1
ATOM 2020 C C . VAL A 1 248 ? -4.136 -1.948 -9.543 1.00 97.00 248 VAL A C 1
ATOM 2022 O O . VAL A 1 248 ? -3.092 -2.561 -9.765 1.00 97.00 248 VAL A O 1
ATOM 2025 N N . TYR A 1 249 ? -5.222 -2.103 -10.308 1.00 95.25 249 TYR A N 1
ATOM 2026 C CA . TYR A 1 249 ? -5.234 -3.039 -11.433 1.00 95.25 249 TYR A CA 1
ATOM 2027 C C . TYR A 1 249 ? -4.259 -2.657 -12.542 1.00 95.25 249 TYR A C 1
ATOM 2029 O O . TYR A 1 249 ? -3.641 -3.545 -13.121 1.00 95.25 249 TYR A O 1
ATOM 2037 N N . ALA A 1 250 ? -4.075 -1.365 -12.825 1.00 92.62 250 ALA A N 1
ATOM 2038 C CA . ALA A 1 250 ? -3.079 -0.936 -13.799 1.00 92.62 250 ALA A CA 1
ATOM 2039 C C . ALA A 1 250 ? -1.670 -1.400 -13.392 1.00 92.62 250 ALA A C 1
ATOM 2041 O O . ALA A 1 250 ? -0.961 -1.975 -14.217 1.00 92.62 250 ALA A O 1
ATOM 2042 N N . LEU A 1 251 ? -1.285 -1.216 -12.123 1.00 93.75 251 LEU A N 1
ATOM 2043 C CA . LEU A 1 251 ? 0.006 -1.682 -11.610 1.00 93.75 251 LEU A CA 1
ATOM 2044 C C . LEU A 1 251 ? 0.123 -3.213 -11.647 1.00 93.75 251 LEU A C 1
ATOM 2046 O O . LEU A 1 251 ? 1.133 -3.732 -12.119 1.00 93.75 251 LEU A O 1
ATOM 2050 N N . MET A 1 252 ? -0.925 -3.939 -11.239 1.00 92.94 252 MET A N 1
ATOM 2051 C CA . MET A 1 252 ? -0.962 -5.404 -11.354 1.00 92.94 252 MET A CA 1
ATOM 2052 C C . MET A 1 252 ? -0.736 -5.865 -12.795 1.00 92.94 252 MET A C 1
ATOM 2054 O O . MET A 1 252 ? 0.087 -6.745 -13.021 1.00 92.94 252 MET A O 1
ATOM 2058 N N . CYS A 1 253 ? -1.413 -5.255 -13.771 1.00 88.50 253 CYS A N 1
ATOM 2059 C CA . CYS A 1 253 ? -1.255 -5.591 -15.185 1.00 88.50 253 CYS A CA 1
ATOM 2060 C C . CYS A 1 253 ? 0.177 -5.353 -15.678 1.00 88.50 253 CYS A C 1
ATOM 2062 O O . CYS A 1 253 ? 0.718 -6.208 -16.378 1.00 88.50 253 CYS A O 1
ATOM 2064 N N . TYR A 1 254 ? 0.813 -4.237 -15.296 1.00 86.81 254 TYR A N 1
ATOM 2065 C CA . TYR A 1 254 ? 2.214 -3.979 -15.649 1.00 86.81 254 TYR A CA 1
ATOM 2066 C C . TYR A 1 254 ? 3.152 -5.047 -15.086 1.00 86.81 254 TYR A C 1
ATOM 2068 O O . TYR A 1 254 ? 3.999 -5.559 -15.818 1.00 86.81 254 TYR A O 1
ATOM 2076 N N . ILE A 1 255 ? 2.973 -5.429 -13.820 1.00 87.44 255 ILE A N 1
ATOM 2077 C CA . ILE A 1 255 ? 3.793 -6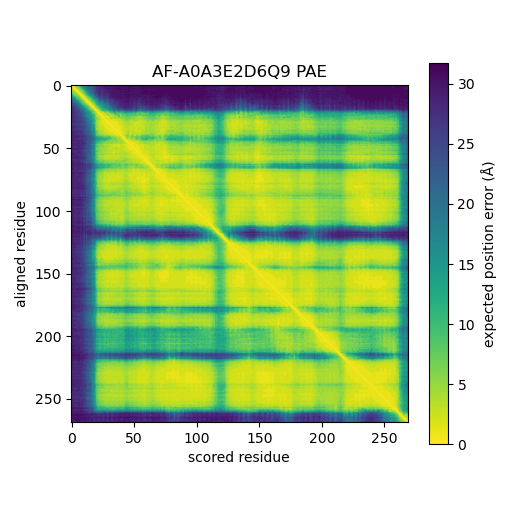.457 -13.169 1.00 87.44 255 ILE A CA 1
ATOM 2078 C C . ILE A 1 255 ? 3.547 -7.825 -13.810 1.00 87.44 255 ILE A C 1
ATOM 2080 O O . ILE A 1 255 ? 4.498 -8.517 -14.164 1.00 87.44 255 ILE A O 1
ATOM 2084 N N . SER A 1 256 ? 2.287 -8.212 -14.021 1.00 82.56 256 SER A N 1
ATOM 2085 C CA . SER A 1 256 ? 1.950 -9.484 -14.665 1.00 82.56 256 SER A CA 1
ATOM 2086 C C . SER A 1 256 ? 2.497 -9.575 -16.087 1.00 82.56 256 SER A C 1
ATOM 2088 O O . SER A 1 256 ? 3.001 -10.630 -16.468 1.00 82.56 256 SER A O 1
ATOM 2090 N N . TRP A 1 257 ? 2.452 -8.480 -16.852 1.00 79.69 257 TRP A N 1
ATOM 2091 C CA . TRP A 1 257 ? 3.038 -8.417 -18.188 1.00 79.69 257 TRP A CA 1
ATOM 2092 C C . TRP A 1 257 ? 4.568 -8.527 -18.147 1.00 79.69 257 TRP A C 1
ATOM 2094 O O . TRP A 1 257 ? 5.136 -9.345 -18.872 1.00 79.69 257 TRP A O 1
ATOM 2104 N N . TRP A 1 258 ? 5.229 -7.775 -17.259 1.00 74.94 258 TRP A N 1
ATOM 2105 C CA . TRP A 1 258 ? 6.688 -7.779 -17.121 1.00 74.94 258 TRP A CA 1
ATOM 2106 C C . TRP A 1 258 ? 7.229 -9.147 -16.702 1.00 74.94 258 TRP A C 1
ATOM 2108 O O . TRP A 1 258 ? 8.120 -9.708 -17.336 1.00 74.94 258 TRP A O 1
ATOM 2118 N N . PHE A 1 259 ? 6.669 -9.706 -15.632 1.00 73.31 259 PHE A N 1
ATOM 2119 C CA . PHE A 1 259 ? 7.139 -10.950 -15.028 1.00 73.31 259 PHE A CA 1
ATOM 2120 C C . PHE A 1 259 ? 6.516 -12.196 -15.672 1.00 73.31 259 PHE A C 1
ATOM 2122 O O . PHE A 1 259 ? 6.796 -13.312 -15.237 1.00 73.31 259 PHE A O 1
ATOM 2129 N N . ARG A 1 260 ? 5.679 -12.024 -16.710 1.00 72.00 260 ARG A N 1
ATOM 2130 C CA . ARG A 1 260 ? 4.938 -13.100 -17.394 1.00 72.00 260 ARG A CA 1
ATOM 2131 C C . ARG A 1 260 ? 4.171 -13.991 -16.409 1.00 72.00 260 ARG A C 1
ATOM 2133 O O . ARG A 1 260 ? 4.168 -15.217 -16.517 1.00 72.00 260 ARG A O 1
ATOM 2140 N N . LEU A 1 261 ? 3.542 -13.367 -15.415 1.00 63.34 261 LEU A N 1
ATOM 2141 C CA . LEU A 1 261 ? 2.763 -14.062 -14.394 1.00 63.34 261 LEU A CA 1
ATOM 2142 C C . LEU A 1 261 ? 1.394 -14.437 -14.993 1.00 63.34 261 LEU A C 1
ATOM 2144 O O . LEU A 1 261 ? 0.425 -13.695 -14.847 1.00 63.34 261 LEU A O 1
ATOM 2148 N N . GLY A 1 262 ? 1.333 -15.574 -15.697 1.00 52.56 262 GLY A N 1
ATOM 2149 C CA . GLY A 1 262 ? 0.128 -16.119 -16.347 1.00 52.56 262 GLY A CA 1
ATOM 2150 C C . GLY A 1 262 ? 0.156 -16.066 -17.884 1.00 52.56 262 GLY A C 1
ATOM 2151 O O . GLY A 1 262 ? 1.014 -15.408 -18.468 1.00 52.56 262 GLY A O 1
ATOM 2152 N N . ASP A 1 263 ? -0.777 -16.771 -18.541 1.00 41.91 263 ASP A N 1
ATOM 2153 C CA . ASP A 1 263 ? -0.944 -16.753 -20.006 1.00 41.91 263 ASP A CA 1
ATOM 2154 C C . ASP A 1 263 ? -1.330 -15.343 -20.478 1.00 41.91 263 ASP A C 1
ATOM 2156 O O . ASP A 1 263 ? -2.496 -14.938 -20.451 1.00 41.91 263 ASP A O 1
ATOM 2160 N N . VAL A 1 264 ? -0.324 -14.583 -20.911 1.00 42.50 264 VAL A N 1
ATOM 2161 C CA . VAL A 1 264 ? -0.446 -13.202 -21.404 1.00 42.50 264 VAL A CA 1
ATOM 2162 C C . VAL A 1 264 ? -1.403 -13.102 -22.605 1.00 42.50 264 VAL A C 1
ATOM 2164 O O . VAL A 1 264 ? -1.965 -12.036 -22.836 1.00 42.50 264 VAL A O 1
ATOM 2167 N N . GLU A 1 265 ? -1.674 -14.204 -23.318 1.00 38.28 265 GLU A N 1
ATOM 2168 C CA . GLU A 1 265 ? -2.622 -14.254 -24.445 1.00 38.28 265 GLU A CA 1
ATOM 2169 C C . GLU A 1 265 ? -4.042 -13.790 -24.074 1.00 38.28 265 GLU A C 1
ATOM 2171 O O . GLU A 1 265 ? -4.730 -13.211 -24.907 1.00 38.28 265 GLU A O 1
ATOM 2176 N N . LYS A 1 266 ? -4.481 -13.938 -22.816 1.00 34.94 266 LYS A N 1
ATOM 2177 C CA . LYS A 1 266 ? -5.875 -13.645 -22.431 1.00 34.94 266 LYS A CA 1
ATOM 2178 C C . LYS A 1 266 ? -6.205 -12.161 -22.215 1.00 34.94 266 LYS A C 1
ATOM 2180 O O . LYS A 1 266 ? -7.374 -11.828 -22.042 1.00 34.94 266 LYS A O 1
ATOM 2185 N N . TYR A 1 267 ? -5.203 -11.282 -22.182 1.00 35.28 267 TYR A N 1
ATOM 2186 C CA . TYR A 1 267 ? -5.384 -9.838 -21.958 1.00 35.28 267 TYR A CA 1
ATOM 2187 C C . TYR A 1 267 ? -5.161 -8.994 -23.224 1.00 35.28 267 TYR A C 1
ATOM 2189 O O . TYR A 1 267 ? -5.225 -7.767 -23.153 1.00 35.28 267 TYR A O 1
ATOM 2197 N N . VAL A 1 268 ? -4.875 -9.640 -24.362 1.00 31.11 268 VAL A N 1
ATOM 2198 C CA . VAL A 1 268 ? -4.559 -8.981 -25.646 1.00 31.11 268 VAL A CA 1
ATOM 2199 C C . VAL A 1 268 ? -5.521 -9.401 -26.773 1.00 31.11 268 VAL A C 1
ATOM 2201 O O . VAL A 1 268 ? -5.342 -8.968 -27.910 1.00 31.11 268 VAL A O 1
ATOM 2204 N N . GLU A 1 269 ? -6.556 -10.193 -26.469 1.00 32.16 269 GLU A N 1
ATOM 2205 C CA . GLU A 1 269 ? -7.685 -10.461 -27.379 1.00 32.16 269 GLU A CA 1
ATOM 2206 C C . GLU A 1 269 ? -8.907 -9.589 -27.063 1.00 32.16 269 GLU A C 1
ATOM 2208 O O . GLU A 1 269 ? -9.350 -9.571 -25.890 1.00 32.16 269 GLU A O 1
#

Secondary structure (DSSP, 8-state):
--------------GGGTTSHHHHHHHHHHHHHHHHHHHHH-SSHHHHHHHHHHTT-BGGGS-GGGS-GGGGGGSEEEHHHHHH--STT-HHHHHHHHHHHHHHHHHHHHHHHHTT-TT------HHHHHHHHHHHHHHHHHH-TT-EEETTHHHHHHHHHHH-HHHHHHHHHHHHSTT-SS--HHHHHHHHHS---HHHHHHHHHHHHHHHT-TT----HHHHHHHHHHHHHHHHHTTT-HHHHHHHHHHHHHHHHHTT-S-GGGG--

Sequence (269 aa):
MKTLKNESKGCEINETQFFEDKDHEYSTFKEMTNLYAASMICNNSEEYFAMSCVAGKTIEKVDFNNIPKECIAVLDITKDYVNNHHDYSDNWIENLRSLAPEFFEKYIDYINRDLDVKCKQEAFSAFDIFANQSIRNWHNMIFKKEGNIVGYDLIMLPIAMFDNINVRDTLLVDLLDSKGEYYNIDSLLTLALEPRTKEISKDLRRFLEEKFNEDHELPDICKALDVVNLLKAMACVVDGIPELKVQVYALMCYISWWFRLGDVEKYVE

Solvent-accessible surface area (backbone atoms only — not comparable to full-atom values): 15322 Å² total; per-residue (Å²): 142,81,84,82,80,82,81,79,76,80,77,80,75,64,75,79,64,67,71,69,51,57,62,54,53,48,52,53,51,50,53,53,50,33,49,50,48,25,64,74,70,40,90,48,71,66,50,30,50,53,21,57,75,41,42,71,36,47,54,92,80,55,70,70,92,80,51,65,63,73,39,53,43,30,17,25,42,41,56,70,52,34,70,76,56,38,50,77,84,34,67,71,41,46,41,48,30,72,45,34,61,61,54,50,52,54,50,54,53,47,54,61,55,51,72,76,48,87,83,69,81,94,71,86,46,75,64,54,55,47,36,54,50,31,53,52,26,51,51,34,44,70,71,39,94,87,17,35,39,44,42,45,34,48,47,38,47,31,49,39,26,59,76,31,60,40,31,51,54,35,58,49,49,56,62,70,42,73,82,53,84,86,53,54,70,70,53,40,50,50,54,26,68,48,79,94,44,76,64,59,55,47,53,52,49,50,52,52,52,51,63,74,65,48,92,84,66,82,76,64,60,67,58,53,50,53,50,48,33,46,42,44,29,26,35,49,20,30,58,93,38,66,75,32,27,54,47,38,50,52,52,47,50,53,49,30,62,74,71,56,67,61,77,68,70,75,79,76,113

Radius of gyration: 21.1 Å; Cα contacts (8 Å, |Δi|>4): 275; chains: 1; bounding box: 66×60×51 Å

pLDDT: mean 78.51, std 19.0, range [27.58, 98.12]